Protein AF-A0A0M0JC65-F1 (afdb_monomer_lite)

Radius of gyration: 20.52 Å; chains: 1; bounding box: 53×54×52 Å

pLDDT: mean 72.48, std 16.37, range [31.55, 92.0]

Structure (mmCIF, N/CA/C/O backbone):
data_AF-A0A0M0JC65-F1
#
_entry.id   AF-A0A0M0JC65-F1
#
loop_
_atom_site.group_PDB
_atom_site.id
_atom_site.type_symbol
_atom_site.label_atom_id
_atom_site.label_alt_id
_atom_site.label_comp_id
_atom_site.label_asym_id
_at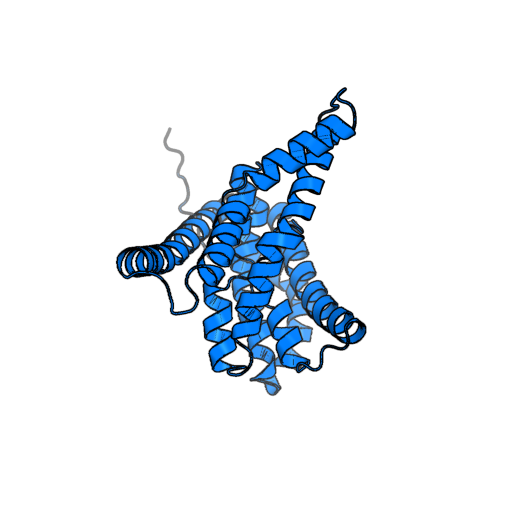om_site.label_entity_id
_atom_site.label_seq_id
_atom_site.pdbx_PDB_ins_code
_atom_site.Cartn_x
_atom_site.Cartn_y
_atom_site.Cartn_z
_atom_site.occupancy
_atom_site.B_iso_or_equiv
_atom_site.auth_seq_id
_atom_site.auth_comp_id
_atom_site.auth_asym_id
_atom_site.auth_atom_id
_atom_site.pdbx_PDB_model_num
ATOM 1 N N . MET A 1 1 ? -5.517 -3.998 10.377 1.00 33.56 1 MET A N 1
ATOM 2 C CA . MET A 1 1 ? -4.581 -3.037 9.742 1.00 33.56 1 MET A CA 1
ATOM 3 C C . MET A 1 1 ? -3.481 -3.680 8.894 1.00 33.56 1 MET A C 1
ATOM 5 O O . MET A 1 1 ? -2.853 -2.956 8.139 1.00 33.56 1 MET A O 1
ATOM 9 N N . ALA A 1 2 ? -3.286 -5.008 8.917 1.00 31.55 2 ALA A N 1
ATOM 10 C CA . ALA A 1 2 ? -2.300 -5.672 8.053 1.00 31.55 2 ALA A CA 1
ATOM 11 C C . ALA A 1 2 ? -2.637 -5.644 6.540 1.00 31.55 2 ALA A C 1
ATOM 13 O O . ALA A 1 2 ? -1.737 -5.793 5.725 1.00 31.55 2 ALA A O 1
ATOM 14 N N . ALA A 1 3 ? -3.899 -5.415 6.143 1.00 34.03 3 ALA A N 1
ATOM 15 C CA . ALA A 1 3 ? -4.332 -5.449 4.733 1.00 34.03 3 ALA A CA 1
ATOM 16 C C . ALA A 1 3 ? -4.085 -4.181 3.911 1.00 34.03 3 ALA A C 1
ATOM 18 O O . ALA A 1 3 ? -4.594 -4.052 2.801 1.00 34.03 3 ALA A O 1
ATOM 19 N N . SER A 1 4 ? -3.329 -3.226 4.437 1.00 43.88 4 SER A N 1
ATOM 20 C CA . SER A 1 4 ? -2.853 -2.104 3.634 1.00 43.88 4 SER A CA 1
ATOM 21 C C . SER A 1 4 ? -1.358 -1.968 3.817 1.00 43.88 4 SER A C 1
ATOM 23 O O . SER A 1 4 ? -0.829 -0.944 4.229 1.00 43.88 4 SER A O 1
ATOM 25 N N . HIS A 1 5 ? -0.696 -3.065 3.470 1.00 50.94 5 HIS A N 1
ATOM 26 C CA . HIS A 1 5 ? 0.728 -3.106 3.203 1.00 50.94 5 HIS A CA 1
ATOM 27 C C . HIS A 1 5 ? 1.137 -2.300 1.967 1.00 50.94 5 HIS A C 1
ATOM 29 O O . HIS A 1 5 ? 2.327 -2.199 1.695 1.00 50.94 5 HIS A O 1
ATOM 35 N N . SER A 1 6 ? 0.159 -1.746 1.243 1.00 59.31 6 SER A N 1
ATOM 36 C CA . SER A 1 6 ? 0.358 -0.876 0.097 1.00 59.31 6 SER A CA 1
ATOM 37 C C . SER A 1 6 ? 1.209 0.319 0.490 1.00 59.31 6 SER A C 1
ATOM 39 O O . SER A 1 6 ? 0.771 1.212 1.222 1.00 59.31 6 SER A O 1
ATOM 41 N N . PHE A 1 7 ? 2.432 0.316 -0.015 1.00 72.94 7 PHE A N 1
ATOM 42 C CA . PHE A 1 7 ? 3.303 1.468 0.044 1.00 72.94 7 PHE A CA 1
ATOM 43 C C . PHE A 1 7 ? 2.718 2.578 -0.822 1.00 72.94 7 PHE A C 1
ATOM 45 O O . PHE A 1 7 ? 2.054 2.320 -1.832 1.00 72.94 7 PHE A O 1
ATOM 52 N N . ASP A 1 8 ? 2.934 3.828 -0.429 1.00 75.88 8 ASP A N 1
ATOM 53 C CA . ASP A 1 8 ? 2.591 4.937 -1.307 1.00 75.88 8 ASP A CA 1
ATOM 54 C C . ASP A 1 8 ? 3.571 4.989 -2.484 1.00 75.88 8 ASP A C 1
ATOM 56 O O . ASP A 1 8 ? 4.669 5.531 -2.379 1.00 75.88 8 ASP A O 1
ATOM 60 N N . VAL A 1 9 ? 3.170 4.409 -3.615 1.00 76.25 9 VAL A N 1
ATOM 61 C CA . VAL A 1 9 ? 3.946 4.397 -4.865 1.00 76.25 9 VAL A CA 1
ATOM 62 C C . VAL A 1 9 ? 4.153 5.812 -5.409 1.00 76.25 9 VAL A C 1
ATOM 64 O O . VAL A 1 9 ? 5.171 6.071 -6.048 1.00 76.25 9 VAL A O 1
ATOM 67 N N . THR A 1 10 ? 3.239 6.739 -5.103 1.00 76.44 10 THR A N 1
ATOM 68 C CA . THR A 1 10 ? 3.310 8.145 -5.524 1.00 76.44 10 THR A CA 1
ATOM 69 C C . THR A 1 10 ? 4.564 8.823 -4.986 1.00 76.44 10 THR A C 1
ATOM 71 O O . THR A 1 10 ? 5.215 9.570 -5.707 1.00 76.44 10 THR A O 1
ATOM 74 N N . LEU A 1 11 ? 4.921 8.540 -3.730 1.00 76.19 11 LEU A N 1
ATOM 75 C CA . LEU A 1 11 ? 6.171 9.006 -3.130 1.00 76.19 11 LEU A CA 1
ATOM 76 C C . LEU A 1 11 ? 7.321 8.018 -3.318 1.00 76.19 11 LEU A C 1
ATOM 78 O O . LEU A 1 11 ? 8.465 8.420 -3.518 1.00 76.19 11 LEU A O 1
ATOM 82 N N . GLY A 1 12 ? 7.028 6.723 -3.232 1.00 80.44 12 GLY A N 1
ATOM 83 C CA . GLY A 1 12 ? 8.034 5.673 -3.221 1.00 80.44 12 GLY A CA 1
ATOM 84 C C . GLY A 1 12 ? 8.790 5.548 -4.535 1.00 80.44 12 GLY A C 1
ATOM 85 O O . GLY A 1 12 ? 9.993 5.318 -4.499 1.00 80.44 12 GLY A O 1
ATOM 86 N N . VAL A 1 13 ? 8.133 5.732 -5.685 1.00 84.50 13 VAL A N 1
ATOM 87 C CA . VAL A 1 13 ? 8.805 5.610 -6.989 1.00 84.50 13 VAL A CA 1
ATOM 88 C C . VAL A 1 13 ? 9.752 6.772 -7.272 1.00 84.50 13 VAL A C 1
ATOM 90 O O . VAL A 1 13 ? 10.903 6.482 -7.587 1.00 84.50 13 VAL A O 1
ATOM 93 N N . PRO A 1 14 ? 9.358 8.055 -7.129 1.00 83.44 14 PRO A N 1
ATOM 94 C CA . PRO A 1 14 ? 10.307 9.156 -7.283 1.00 83.44 14 PRO A CA 1
ATOM 95 C C . PRO A 1 14 ? 11.531 9.004 -6.373 1.00 83.44 14 PRO A C 1
ATOM 97 O O . PRO A 1 14 ? 12.656 9.156 -6.832 1.00 83.44 14 PRO A O 1
ATOM 100 N N . LEU A 1 15 ? 11.332 8.607 -5.110 1.00 82.12 15 LEU A N 1
ATOM 101 C CA . LEU A 1 15 ? 12.439 8.350 -4.184 1.00 82.12 15 LEU A CA 1
ATOM 102 C C . LEU A 1 15 ? 13.300 7.156 -4.615 1.00 82.12 15 LEU A C 1
ATOM 104 O O . LEU A 1 15 ? 14.523 7.230 -4.557 1.00 82.12 15 LEU A O 1
ATOM 108 N N . ALA A 1 16 ? 12.690 6.061 -5.069 1.00 85.31 16 ALA A N 1
ATOM 109 C CA . ALA A 1 16 ? 13.428 4.899 -5.555 1.00 85.31 16 ALA A CA 1
ATOM 110 C C . ALA A 1 16 ? 14.235 5.221 -6.813 1.00 85.31 16 ALA A C 1
ATOM 112 O O . ALA A 1 16 ? 15.337 4.710 -6.962 1.00 85.31 16 ALA A O 1
ATOM 113 N N . LYS A 1 17 ? 13.717 6.075 -7.697 1.00 86.44 17 LYS A N 1
ATOM 114 C CA . LYS A 1 17 ? 14.409 6.494 -8.914 1.00 86.44 17 LYS A CA 1
ATOM 115 C C . LYS A 1 17 ? 15.682 7.280 -8.606 1.00 86.44 17 LYS A C 1
ATOM 117 O O . LYS A 1 17 ? 16.700 7.046 -9.246 1.00 86.44 17 LYS A O 1
ATOM 122 N N . GLU A 1 18 ? 15.639 8.150 -7.600 1.00 85.75 18 GLU A N 1
ATOM 123 C CA . GLU A 1 18 ? 16.804 8.937 -7.180 1.00 85.75 18 GLU A CA 1
ATOM 124 C C . GLU A 1 18 ? 17.805 8.116 -6.348 1.00 85.75 18 GLU A C 1
ATOM 126 O O . GLU A 1 18 ? 19.013 8.213 -6.547 1.00 85.75 18 GLU A O 1
ATOM 131 N N . LEU A 1 19 ? 17.324 7.279 -5.423 1.00 83.31 19 LEU A N 1
ATOM 132 C CA . LEU A 1 19 ? 18.182 6.555 -4.472 1.00 83.31 19 LEU A CA 1
ATOM 133 C C . LEU A 1 19 ? 18.663 5.192 -4.990 1.00 83.31 19 LEU A C 1
ATOM 135 O O . LEU A 1 19 ? 19.736 4.721 -4.613 1.00 83.31 19 LEU A O 1
ATOM 139 N N . TYR A 1 20 ? 17.861 4.540 -5.832 1.00 85.62 20 TYR A N 1
ATOM 140 C CA . TYR A 1 20 ? 18.057 3.173 -6.323 1.00 85.62 20 TYR A CA 1
ATOM 141 C C . TYR A 1 20 ? 17.590 3.026 -7.790 1.00 85.62 20 TYR A C 1
ATOM 143 O O . TYR A 1 20 ? 16.722 2.191 -8.080 1.00 85.62 20 TYR A O 1
ATOM 151 N N . PRO A 1 21 ? 18.171 3.782 -8.743 1.00 81.25 21 PRO A N 1
ATOM 152 C CA . PRO A 1 21 ? 17.659 3.930 -10.114 1.00 81.25 21 PRO A CA 1
ATOM 153 C C . PRO A 1 21 ? 17.463 2.608 -10.870 1.00 81.25 21 PRO A C 1
ATOM 155 O O . PRO A 1 21 ? 16.547 2.469 -11.672 1.00 81.25 21 PRO A O 1
ATOM 158 N N . SER A 1 22 ? 18.281 1.591 -10.592 1.00 83.56 22 SER A N 1
ATOM 159 C CA . SER A 1 22 ? 18.191 0.270 -11.233 1.00 83.56 22 SER A CA 1
ATOM 160 C C . SER A 1 22 ? 17.084 -0.635 -10.675 1.00 83.56 22 SER A C 1
ATOM 162 O O . SER A 1 22 ? 16.916 -1.765 -11.139 1.00 83.56 22 SER A O 1
ATOM 164 N N . THR A 1 23 ? 16.356 -0.182 -9.650 1.00 85.19 23 THR A N 1
ATOM 165 C CA . THR A 1 23 ? 15.447 -1.027 -8.862 1.00 85.19 23 THR A CA 1
ATOM 166 C C . THR A 1 23 ? 14.034 -0.437 -8.734 1.00 85.19 23 THR A C 1
ATOM 168 O O . THR A 1 23 ? 13.192 -1.014 -8.050 1.00 85.19 23 THR A O 1
ATOM 171 N N . GLU A 1 24 ? 13.713 0.649 -9.449 1.00 83.12 24 GLU A N 1
ATOM 172 C CA . GLU A 1 24 ? 12.374 1.269 -9.436 1.00 83.12 24 GLU A CA 1
ATOM 173 C C . GLU A 1 24 ? 11.257 0.300 -9.867 1.00 83.12 24 GLU A C 1
ATOM 175 O O . GLU A 1 24 ? 10.184 0.261 -9.262 1.00 83.12 24 GLU A O 1
ATOM 180 N N . ALA A 1 25 ? 11.536 -0.572 -10.843 1.00 84.75 25 ALA A N 1
ATOM 181 C CA . ALA A 1 25 ? 10.588 -1.572 -11.331 1.00 84.75 25 ALA A CA 1
ATOM 182 C C . ALA A 1 25 ? 10.141 -2.549 -10.228 1.00 84.75 25 ALA A C 1
ATOM 184 O O . ALA A 1 25 ? 9.005 -3.027 -10.235 1.00 84.75 25 ALA A O 1
ATOM 185 N N . TYR A 1 26 ? 11.000 -2.811 -9.236 1.00 84.56 26 TYR A N 1
ATOM 186 C CA . TYR A 1 26 ? 10.649 -3.666 -8.103 1.00 84.56 26 TYR A CA 1
ATOM 187 C C . TYR A 1 26 ? 9.623 -3.017 -7.178 1.00 84.56 26 TYR A C 1
ATOM 189 O O . TYR A 1 26 ? 8.828 -3.736 -6.579 1.00 84.56 26 TYR A O 1
ATOM 197 N N . VAL A 1 27 ? 9.594 -1.685 -7.080 1.00 84.94 27 VAL A N 1
ATOM 198 C CA . VAL A 1 27 ? 8.577 -0.973 -6.292 1.00 84.94 27 VAL A CA 1
ATOM 199 C C . VAL A 1 27 ? 7.193 -1.213 -6.900 1.00 84.94 27 VAL A C 1
ATOM 201 O O . VAL A 1 27 ? 6.259 -1.588 -6.190 1.00 84.94 27 VAL A O 1
ATOM 204 N N . TYR A 1 28 ? 7.079 -1.093 -8.227 1.00 83.62 28 TYR A N 1
ATOM 205 C CA . TYR A 1 28 ? 5.842 -1.376 -8.960 1.00 83.62 28 TYR A CA 1
ATOM 206 C C . TYR A 1 28 ? 5.423 -2.845 -8.873 1.00 83.62 28 TYR A C 1
ATOM 208 O O . TYR A 1 28 ? 4.247 -3.146 -8.641 1.00 83.62 28 TYR A O 1
ATOM 216 N N . LEU A 1 29 ? 6.377 -3.766 -9.028 1.00 83.94 29 LEU A N 1
ATOM 217 C CA . LEU A 1 29 ? 6.109 -5.199 -8.939 1.00 83.94 29 LEU A CA 1
ATOM 218 C C . LEU A 1 29 ? 5.609 -5.581 -7.544 1.00 83.94 29 LEU A C 1
ATOM 220 O O . LEU A 1 29 ? 4.598 -6.269 -7.410 1.00 83.94 29 LEU A O 1
ATOM 224 N N . ASN A 1 30 ? 6.283 -5.090 -6.505 1.00 83.06 30 ASN A N 1
ATOM 225 C CA . ASN A 1 30 ? 5.916 -5.352 -5.123 1.00 83.06 30 ASN A CA 1
ATOM 226 C C . ASN A 1 30 ? 4.514 -4.815 -4.798 1.00 83.06 30 ASN A C 1
ATOM 228 O O . ASN A 1 30 ? 3.706 -5.535 -4.215 1.00 83.06 30 ASN A O 1
ATOM 232 N N . GLN A 1 31 ? 4.182 -3.600 -5.248 1.00 81.6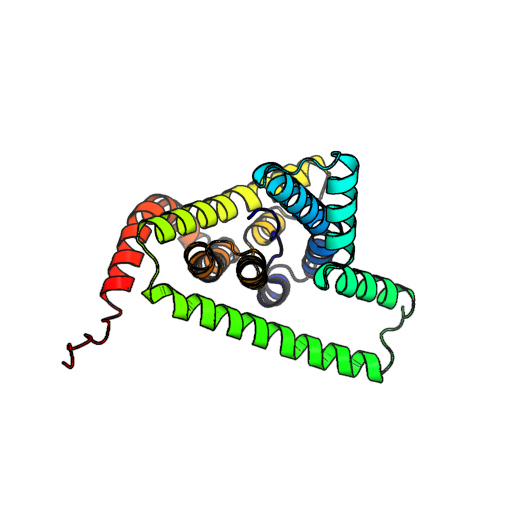9 31 GLN A N 1
ATOM 233 C CA . GLN A 1 31 ? 2.830 -3.059 -5.096 1.00 81.69 31 GLN A CA 1
ATOM 234 C C . GLN A 1 31 ? 1.781 -3.931 -5.799 1.00 81.69 31 GLN A C 1
ATOM 236 O O . GLN A 1 31 ? 0.714 -4.195 -5.244 1.00 81.69 31 GLN A O 1
ATOM 241 N N . SER A 1 32 ? 2.071 -4.380 -7.020 1.00 81.50 32 SER A N 1
ATOM 242 C CA . SER A 1 32 ? 1.138 -5.184 -7.815 1.00 81.50 32 SER A CA 1
ATOM 243 C C . SER A 1 32 ? 0.861 -6.535 -7.148 1.00 81.50 32 SER A C 1
ATOM 245 O O . SER A 1 32 ? -0.295 -6.933 -7.007 1.00 81.50 32 SER A O 1
ATOM 247 N N . ILE A 1 33 ? 1.909 -7.202 -6.652 1.00 82.38 33 ILE A N 1
ATOM 248 C CA . ILE A 1 33 ? 1.800 -8.450 -5.882 1.00 82.38 33 ILE A CA 1
ATOM 249 C C . ILE A 1 33 ? 0.986 -8.223 -4.605 1.00 82.38 33 ILE A C 1
ATOM 251 O O . ILE A 1 33 ? 0.091 -9.008 -4.290 1.00 82.38 33 ILE A O 1
ATOM 255 N N . GLN A 1 34 ? 1.242 -7.132 -3.881 1.00 80.50 34 GLN A N 1
ATOM 256 C CA . GLN A 1 34 ? 0.480 -6.813 -2.678 1.00 80.50 34 GLN A CA 1
ATOM 257 C C . GLN A 1 34 ? -1.006 -6.605 -2.975 1.00 80.50 34 GLN A C 1
ATOM 259 O O . GLN A 1 34 ? -1.844 -7.160 -2.272 1.00 80.50 34 GLN A O 1
ATOM 264 N N . LEU A 1 35 ? -1.351 -5.855 -4.023 1.00 77.06 35 LEU A N 1
ATOM 265 C CA . LEU A 1 35 ? -2.744 -5.552 -4.361 1.00 77.06 35 LEU A CA 1
ATOM 266 C C . LEU A 1 35 ? -3.524 -6.759 -4.892 1.00 77.06 35 LEU A C 1
ATOM 268 O O . LEU A 1 35 ? -4.711 -6.877 -4.598 1.00 77.06 35 LEU A O 1
ATOM 272 N N . VAL A 1 36 ? -2.885 -7.636 -5.669 1.00 80.88 36 VAL A N 1
ATOM 273 C CA . VAL A 1 36 ? -3.569 -8.738 -6.372 1.00 80.88 36 VAL A CA 1
ATOM 274 C C . VAL A 1 36 ? -3.501 -10.059 -5.613 1.00 80.88 36 VAL A C 1
ATOM 276 O O . VAL A 1 36 ? -4.396 -10.884 -5.763 1.00 80.88 36 VAL A O 1
ATOM 279 N N . ILE A 1 37 ? -2.470 -10.277 -4.795 1.00 81.38 37 ILE A N 1
ATOM 280 C CA . ILE A 1 37 ? -2.262 -11.558 -4.106 1.00 81.38 37 ILE A CA 1
ATOM 281 C C . ILE A 1 37 ? -2.488 -11.398 -2.605 1.00 81.38 37 ILE A C 1
ATOM 283 O O . ILE A 1 37 ? -3.342 -12.069 -2.030 1.00 81.38 37 ILE A O 1
ATOM 287 N N . ILE A 1 38 ? -1.756 -10.488 -1.961 1.00 82.06 38 ILE A N 1
ATOM 288 C CA . ILE A 1 38 ? -1.725 -10.415 -0.492 1.00 82.06 38 ILE A CA 1
ATOM 289 C C . ILE A 1 38 ? -2.998 -9.760 0.064 1.00 82.06 38 ILE A C 1
ATOM 291 O O . ILE A 1 38 ? -3.655 -10.318 0.944 1.00 82.06 38 ILE A O 1
ATOM 295 N N . ASN A 1 39 ? -3.380 -8.592 -0.453 1.00 80.19 39 ASN A N 1
ATOM 296 C CA . ASN A 1 39 ? -4.526 -7.829 0.035 1.00 80.19 39 ASN A CA 1
ATOM 297 C C . ASN A 1 39 ? -5.843 -8.612 -0.074 1.00 80.19 39 ASN A C 1
ATOM 299 O O . ASN A 1 39 ? -6.594 -8.584 0.898 1.00 80.19 39 ASN A O 1
ATOM 303 N N . PRO A 1 40 ? -6.134 -9.357 -1.160 1.00 81.44 40 PRO A N 1
ATOM 304 C CA . PRO A 1 40 ? -7.317 -10.206 -1.228 1.00 81.44 40 PRO A CA 1
ATOM 305 C C . PRO A 1 40 ? -7.405 -11.218 -0.091 1.00 81.44 40 PRO A C 1
ATOM 307 O O . PRO A 1 40 ? -8.438 -11.308 0.565 1.00 81.44 40 PRO A O 1
ATOM 310 N N . VAL A 1 41 ? -6.311 -11.923 0.205 1.00 83.31 41 VAL A N 1
ATOM 311 C CA . VAL A 1 41 ? -6.272 -12.895 1.307 1.00 83.31 41 VAL A CA 1
ATOM 312 C C . VAL A 1 41 ? -6.570 -12.206 2.638 1.00 83.31 41 VAL A C 1
ATOM 314 O O . VAL A 1 41 ? -7.380 -12.689 3.427 1.00 83.31 41 VAL A O 1
ATOM 317 N N . LEU A 1 42 ? -5.970 -11.040 2.879 1.00 80.56 42 LEU A N 1
ATOM 318 C CA . LEU A 1 42 ? -6.172 -10.298 4.121 1.00 80.56 42 LEU A CA 1
ATOM 319 C C . LEU A 1 42 ? -7.581 -9.691 4.235 1.00 80.56 42 LEU A C 1
ATOM 321 O O . LEU A 1 42 ? -8.136 -9.644 5.334 1.00 80.56 42 LEU A O 1
ATOM 325 N N . LEU A 1 43 ? -8.176 -9.256 3.122 1.00 79.44 43 LEU A N 1
ATOM 326 C CA . LEU A 1 43 ? -9.569 -8.806 3.061 1.00 79.44 43 LEU A CA 1
ATOM 327 C C . LEU A 1 43 ? -10.531 -9.963 3.341 1.00 79.44 43 LEU A C 1
ATOM 329 O O . LEU A 1 43 ? -11.440 -9.799 4.150 1.00 79.44 43 LEU A O 1
ATOM 333 N N . MET A 1 44 ? -10.281 -11.146 2.772 1.00 82.44 44 MET A N 1
ATOM 334 C CA . MET A 1 44 ? -11.065 -12.347 3.062 1.00 82.44 44 MET A CA 1
ATOM 335 C C . MET A 1 44 ? -10.987 -12.732 4.540 1.00 82.44 44 MET A C 1
ATOM 337 O O . MET A 1 44 ? -12.014 -13.027 5.146 1.00 82.44 44 MET A O 1
ATOM 341 N N . LEU A 1 45 ? -9.794 -12.702 5.143 1.00 83.75 45 LEU A N 1
ATOM 342 C CA . LEU A 1 45 ? -9.624 -12.985 6.572 1.00 83.75 45 LEU A CA 1
ATOM 343 C C . LEU A 1 45 ? -10.371 -11.974 7.451 1.00 83.75 45 LEU A C 1
ATOM 345 O O . LEU A 1 45 ? -10.969 -12.366 8.452 1.00 83.75 45 LEU A O 1
ATOM 349 N N . MET A 1 46 ? -10.381 -10.693 7.072 1.00 78.88 46 MET A N 1
ATOM 350 C CA . MET A 1 46 ? -11.181 -9.684 7.772 1.00 78.88 46 MET A CA 1
ATOM 351 C C . MET A 1 46 ? -12.681 -9.933 7.634 1.00 78.88 46 MET A C 1
ATOM 353 O O . MET A 1 46 ? -13.382 -9.872 8.639 1.00 78.88 46 MET A O 1
ATOM 357 N N . ASP A 1 47 ? -13.167 -10.267 6.438 1.00 80.12 47 ASP A N 1
ATOM 358 C CA . ASP A 1 47 ? -14.582 -10.581 6.208 1.00 80.12 47 ASP A CA 1
ATOM 359 C C . ASP A 1 47 ? -15.028 -11.809 7.021 1.00 80.12 47 ASP A C 1
ATOM 361 O O . ASP A 1 47 ? -16.116 -11.823 7.599 1.00 80.12 47 ASP A O 1
ATOM 365 N N . VAL A 1 48 ? -14.171 -12.834 7.110 1.00 82.62 48 VAL A N 1
ATOM 366 C CA . VAL A 1 48 ? -14.410 -14.026 7.939 1.00 82.62 48 VAL A CA 1
ATOM 367 C C . VAL A 1 48 ? -14.431 -13.662 9.426 1.00 82.62 48 VAL A C 1
ATOM 369 O O . VAL A 1 48 ? -15.339 -14.084 10.144 1.00 82.62 48 VAL A O 1
ATOM 372 N N . GLY A 1 49 ? -13.474 -12.854 9.892 1.00 81.75 49 GLY A N 1
ATOM 373 C CA . GLY A 1 49 ? -13.425 -12.387 11.280 1.00 81.75 49 GLY A CA 1
ATOM 374 C C . GLY A 1 49 ? -14.654 -11.561 11.670 1.00 81.75 49 GLY A C 1
ATOM 375 O O . GLY A 1 49 ? -15.224 -11.758 12.743 1.00 81.75 49 GLY A O 1
ATOM 376 N N . GLU A 1 50 ? -15.120 -10.689 10.776 1.00 78.75 50 GLU A N 1
ATOM 377 C CA . GLU A 1 50 ? -16.314 -9.869 10.985 1.00 78.75 50 GLU A CA 1
ATOM 378 C C . GLU A 1 50 ? -17.592 -10.722 11.043 1.00 78.75 50 GLU A C 1
ATOM 380 O O . GLU A 1 50 ? -18.439 -10.524 11.917 1.00 78.75 50 GLU A O 1
ATOM 385 N N . ALA A 1 51 ? -17.717 -11.718 10.162 1.00 77.69 51 ALA A N 1
ATOM 386 C CA . ALA A 1 51 ? -18.840 -12.653 10.175 1.00 77.69 51 ALA A CA 1
ATOM 387 C C . ALA A 1 51 ? -18.871 -13.512 11.451 1.00 77.69 51 ALA A C 1
ATOM 389 O O . ALA A 1 51 ? -19.946 -13.751 12.005 1.00 77.69 51 ALA A O 1
ATOM 390 N N . SER A 1 52 ? -17.703 -13.930 11.947 1.00 75.44 52 SER A N 1
ATOM 391 C CA . SER A 1 52 ? -17.590 -14.666 13.209 1.00 75.44 52 SER A CA 1
ATOM 392 C C . SER A 1 52 ? -17.949 -13.793 14.417 1.00 75.44 52 SER A C 1
ATOM 394 O O . SER A 1 52 ? -18.637 -14.255 15.323 1.00 75.44 52 SER A O 1
ATOM 396 N N . SER A 1 53 ? -17.532 -12.522 14.426 1.00 76.25 53 SER A N 1
ATOM 397 C CA . SER A 1 53 ? -17.852 -11.557 15.490 1.00 76.25 53 SER A CA 1
ATOM 398 C C . SER A 1 53 ? -19.347 -11.237 15.573 1.00 76.25 53 SER A C 1
ATOM 400 O O . SER A 1 53 ? -19.864 -11.022 16.667 1.00 76.25 53 SER A O 1
ATOM 402 N N . LYS A 1 54 ? -20.052 -11.226 14.437 1.00 77.62 54 LYS A N 1
ATOM 403 C CA . LYS A 1 54 ? -21.491 -10.932 14.355 1.00 77.62 54 LYS A CA 1
ATOM 404 C C . LYS A 1 54 ? -22.390 -12.143 14.649 1.00 77.62 54 LYS A C 1
ATOM 406 O O . LYS A 1 54 ? -23.592 -12.069 14.410 1.00 77.62 54 LYS A O 1
ATOM 411 N N . GLY A 1 55 ? -21.832 -13.250 15.152 1.00 63.75 55 GLY A N 1
ATOM 412 C CA . GLY A 1 55 ? -22.598 -14.429 15.573 1.00 63.75 55 GLY A CA 1
ATOM 413 C C . GLY A 1 55 ? -23.329 -15.135 14.428 1.00 63.75 55 GLY A C 1
ATOM 414 O O . GLY A 1 55 ? -24.426 -15.654 14.622 1.00 63.75 55 GLY A O 1
ATOM 415 N N . SER A 1 56 ? -22.768 -15.115 13.214 1.00 61.38 56 SER A N 1
ATOM 416 C CA . SER A 1 56 ? -23.438 -15.682 12.042 1.00 61.38 56 SER A CA 1
ATOM 417 C C . SER A 1 56 ? -23.654 -17.196 12.189 1.00 61.38 56 SER A C 1
ATOM 419 O O . SER A 1 56 ? -22.704 -17.945 12.384 1.00 61.38 56 SER A O 1
ATOM 421 N N . THR A 1 57 ? -24.900 -17.654 12.033 1.00 60.38 57 THR A N 1
ATOM 422 C CA . THR A 1 57 ? -25.304 -19.077 12.019 1.00 60.38 57 THR A CA 1
ATOM 423 C C . THR A 1 57 ? -25.031 -19.780 10.683 1.00 60.38 57 THR A C 1
ATOM 425 O O . THR A 1 57 ? -25.360 -20.952 10.508 1.00 60.38 57 THR A O 1
ATOM 428 N N . ALA A 1 58 ? -24.450 -19.067 9.714 1.00 67.38 58 ALA A N 1
ATOM 429 C CA . ALA A 1 58 ? -24.112 -19.604 8.403 1.00 67.38 58 ALA A CA 1
ATOM 430 C C . ALA A 1 58 ? -22.952 -20.607 8.491 1.00 67.38 58 ALA A C 1
ATOM 432 O O . ALA A 1 58 ? -22.024 -20.434 9.282 1.00 67.38 58 ALA A O 1
ATOM 433 N N . SER A 1 59 ? -22.962 -21.633 7.635 1.00 75.81 59 SER A N 1
ATOM 434 C CA . SER A 1 59 ? -21.856 -22.592 7.586 1.00 75.81 59 SER A CA 1
ATOM 435 C C . SER A 1 59 ? -20.552 -21.890 7.181 1.00 75.81 59 SER A C 1
ATOM 437 O O . SER A 1 59 ? -20.561 -20.965 6.363 1.00 75.81 59 SER A O 1
ATOM 439 N N . GLY A 1 60 ? -19.409 -22.331 7.723 1.00 75.69 60 GLY A N 1
ATOM 440 C CA . GLY A 1 60 ? -18.104 -21.704 7.454 1.00 75.69 60 GLY A CA 1
ATOM 441 C C . GLY A 1 60 ? -17.791 -21.568 5.957 1.00 75.69 60 GLY A C 1
ATOM 442 O O . GLY A 1 60 ? -17.227 -20.569 5.516 1.00 75.69 60 GLY A O 1
ATOM 443 N N . THR A 1 61 ? -18.267 -22.512 5.143 1.00 79.62 61 THR A N 1
ATOM 444 C CA . THR A 1 61 ? -18.151 -22.481 3.679 1.00 79.62 61 THR A CA 1
ATOM 445 C C . THR A 1 61 ? -18.954 -21.342 3.038 1.00 79.62 61 THR A C 1
ATOM 447 O O . THR A 1 61 ? -18.4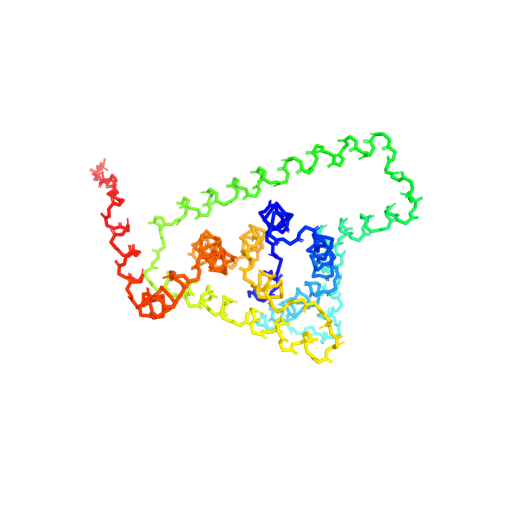96 -20.733 2.072 1.00 79.62 61 THR A O 1
ATOM 450 N N . GLN A 1 62 ? -20.140 -21.012 3.560 1.00 80.31 62 GLN A N 1
ATOM 451 C CA . GLN A 1 62 ? -20.945 -19.890 3.065 1.00 80.31 62 GLN A CA 1
ATOM 452 C C . GLN A 1 62 ? -20.314 -18.541 3.415 1.00 80.31 62 GLN A C 1
ATOM 454 O O . GLN A 1 62 ? -20.335 -17.630 2.585 1.00 80.31 62 GLN A O 1
ATOM 459 N N . VAL A 1 63 ? -19.729 -18.423 4.611 1.00 81.88 63 VAL A N 1
ATOM 460 C CA . VAL A 1 63 ? -18.973 -17.232 5.028 1.00 81.88 63 VAL A CA 1
ATOM 461 C C . VAL A 1 63 ? -17.757 -17.043 4.125 1.00 81.88 63 VAL A C 1
ATOM 463 O O . VAL A 1 63 ? -17.584 -15.968 3.551 1.00 81.88 63 VAL A O 1
ATOM 466 N N . LEU A 1 64 ? -16.981 -18.107 3.900 1.00 83.25 64 LEU A N 1
ATOM 467 C CA . LEU A 1 64 ? -15.806 -18.063 3.033 1.00 83.25 64 LEU A CA 1
ATOM 468 C C . LEU A 1 64 ? -16.169 -17.706 1.585 1.00 83.25 64 LEU A C 1
ATOM 470 O O . LEU A 1 64 ? -15.512 -16.865 0.975 1.00 83.25 64 LEU A O 1
ATOM 474 N N . ARG A 1 65 ? -17.248 -18.281 1.038 1.00 85.44 65 ARG A N 1
ATOM 475 C CA . ARG A 1 65 ? -17.711 -17.962 -0.322 1.00 85.44 6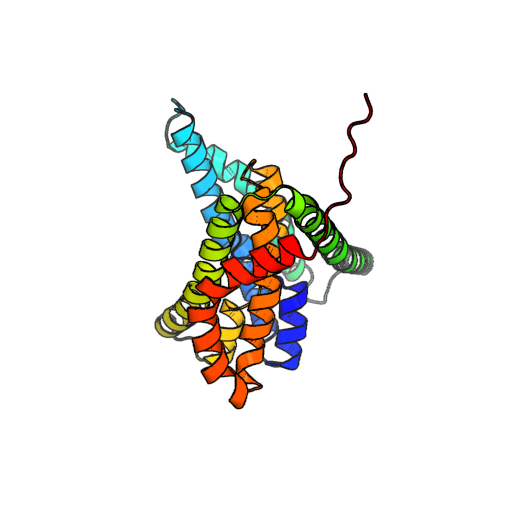5 ARG A CA 1
ATOM 476 C C . ARG A 1 65 ? -18.142 -16.501 -0.450 1.00 85.44 65 ARG A C 1
ATOM 478 O O . ARG A 1 65 ? -17.839 -15.865 -1.458 1.00 85.44 65 ARG A O 1
ATOM 485 N N . LYS A 1 66 ? -18.853 -15.961 0.545 1.00 84.56 66 LYS A N 1
ATOM 486 C CA . LYS A 1 66 ? -19.255 -14.545 0.557 1.00 84.56 66 LYS A CA 1
ATOM 487 C C . LYS A 1 66 ? -18.039 -13.623 0.642 1.00 84.56 66 LYS A C 1
ATOM 489 O O . LYS A 1 66 ? -17.964 -12.689 -0.150 1.00 84.56 66 LYS A O 1
ATOM 494 N N . ALA A 1 67 ? -17.084 -13.927 1.521 1.00 83.06 67 ALA A N 1
ATOM 495 C CA . ALA A 1 67 ? -15.825 -13.192 1.653 1.00 83.06 67 ALA A CA 1
ATOM 496 C C . ALA A 1 67 ? -15.015 -13.202 0.345 1.00 83.06 67 ALA A C 1
ATOM 498 O O . ALA A 1 67 ? -14.561 -12.160 -0.128 1.00 83.06 67 ALA A O 1
ATOM 499 N N . MET A 1 68 ? -14.904 -14.367 -0.301 1.00 84.31 68 MET A N 1
ATOM 500 C CA . MET A 1 68 ? -14.229 -14.504 -1.592 1.00 84.31 68 MET A CA 1
ATOM 501 C C . MET A 1 68 ? -14.911 -13.659 -2.673 1.00 84.31 68 MET A C 1
ATOM 503 O O . MET A 1 68 ? -14.245 -12.922 -3.394 1.00 84.31 68 MET A O 1
ATOM 507 N N . LEU A 1 69 ? -16.244 -13.708 -2.766 1.00 84.81 69 LEU A N 1
ATOM 508 C CA . LEU A 1 69 ? -16.989 -12.934 -3.760 1.00 84.81 69 LEU A CA 1
ATOM 509 C C . LEU A 1 69 ? -16.890 -11.421 -3.511 1.00 84.81 69 LEU A C 1
ATOM 511 O O . LEU A 1 69 ? -16.755 -10.658 -4.465 1.00 84.81 69 LEU A O 1
ATOM 515 N N . ALA A 1 70 ? -16.947 -10.983 -2.251 1.00 81.88 70 ALA A N 1
ATOM 516 C CA . ALA A 1 70 ? -16.787 -9.578 -1.876 1.00 81.88 70 ALA A CA 1
ATOM 517 C C . ALA A 1 70 ? -15.384 -9.064 -2.226 1.00 81.88 70 ALA A C 1
ATOM 519 O O . ALA A 1 70 ? -15.236 -7.985 -2.797 1.00 81.88 70 ALA A O 1
ATOM 520 N N . THR A 1 71 ? -14.368 -9.885 -1.970 1.00 81.44 71 THR A N 1
ATOM 521 C CA . THR A 1 71 ? -12.974 -9.583 -2.293 1.00 81.44 71 THR A CA 1
ATOM 522 C C . THR A 1 71 ? -12.740 -9.510 -3.802 1.00 81.44 71 THR A C 1
ATOM 524 O O . THR A 1 71 ? -12.145 -8.548 -4.280 1.00 81.44 71 THR A O 1
ATOM 527 N N . MET A 1 72 ? -13.268 -10.465 -4.574 1.00 82.31 72 MET A N 1
ATOM 528 C CA . MET A 1 72 ? -13.152 -10.470 -6.040 1.00 82.31 72 MET A CA 1
ATOM 529 C C . MET A 1 72 ? -13.918 -9.328 -6.714 1.00 82.31 72 MET A C 1
ATOM 531 O O . MET A 1 72 ? -13.617 -8.977 -7.848 1.00 82.31 72 MET A O 1
ATOM 535 N N . ARG A 1 73 ? -14.907 -8.740 -6.033 1.00 84.12 73 ARG A N 1
ATOM 536 C CA . ARG A 1 73 ? -15.634 -7.548 -6.492 1.00 84.12 73 ARG A CA 1
ATOM 537 C C . ARG A 1 73 ? -15.008 -6.241 -6.014 1.00 84.12 73 ARG A C 1
ATOM 539 O O . ARG A 1 73 ? -15.535 -5.176 -6.328 1.00 84.12 73 ARG A O 1
ATOM 546 N N . ASN A 1 74 ? -13.913 -6.294 -5.257 1.00 80.38 74 ASN A N 1
ATOM 547 C CA . ASN A 1 74 ? -13.242 -5.094 -4.789 1.00 80.38 74 ASN A CA 1
ATOM 548 C C . ASN A 1 74 ? -12.630 -4.344 -5.990 1.00 80.38 74 ASN A C 1
ATOM 550 O O . ASN A 1 74 ? -11.798 -4.927 -6.694 1.00 80.38 74 ASN A O 1
ATOM 554 N N . PRO A 1 75 ? -12.982 -3.062 -6.215 1.00 80.25 75 PRO A N 1
ATOM 555 C CA . PRO A 1 75 ? -12.462 -2.285 -7.337 1.00 80.25 75 PRO A CA 1
ATOM 556 C C . PRO A 1 75 ? -10.934 -2.261 -7.406 1.00 80.25 75 PRO A C 1
ATOM 558 O O . PRO A 1 75 ? -10.382 -2.320 -8.498 1.00 80.25 75 PRO A O 1
ATOM 561 N N . LEU A 1 76 ? -10.239 -2.243 -6.262 1.00 75.81 76 LEU A N 1
ATOM 562 C CA . LEU A 1 76 ? -8.773 -2.257 -6.228 1.00 75.81 76 LEU A CA 1
ATOM 563 C C . LEU A 1 76 ? -8.206 -3.537 -6.848 1.00 75.81 76 LEU A C 1
ATOM 565 O O . LEU A 1 76 ? -7.253 -3.477 -7.622 1.00 75.81 76 LEU A O 1
ATOM 569 N N . VAL A 1 77 ? -8.806 -4.687 -6.544 1.00 79.88 77 VAL A N 1
ATOM 570 C CA . VAL A 1 77 ? -8.361 -5.992 -7.051 1.00 79.88 77 VAL A CA 1
ATOM 571 C C . VAL A 1 77 ? -8.702 -6.116 -8.532 1.00 79.88 77 VAL A C 1
ATOM 573 O O . VAL A 1 77 ? -7.834 -6.443 -9.340 1.00 79.88 77 VAL A O 1
ATOM 576 N N . VAL A 1 78 ? -9.945 -5.788 -8.899 1.00 85.69 78 VAL A N 1
ATOM 577 C CA . VAL A 1 78 ? -10.443 -5.892 -10.277 1.00 85.69 78 VAL A CA 1
ATOM 578 C C . VAL A 1 78 ? -9.657 -4.988 -11.222 1.00 85.69 78 VAL A C 1
ATOM 580 O O . VAL A 1 78 ? -9.201 -5.453 -12.262 1.00 85.69 78 VAL A O 1
ATOM 583 N N . LEU A 1 79 ? -9.461 -3.715 -10.864 1.00 85.75 79 LEU A N 1
ATOM 584 C CA . LEU A 1 79 ? -8.760 -2.758 -11.722 1.00 85.75 79 LEU A CA 1
ATOM 585 C C . LEU A 1 79 ? -7.273 -3.094 -11.860 1.00 85.75 79 LEU A C 1
ATOM 587 O O . LEU A 1 79 ? -6.726 -2.975 -12.954 1.00 85.75 79 LEU A O 1
ATOM 591 N N . THR A 1 80 ? -6.625 -3.569 -10.790 1.00 82.88 80 THR A N 1
ATOM 592 C CA . THR A 1 80 ? -5.211 -3.974 -10.863 1.00 82.88 80 THR A CA 1
ATOM 593 C C . THR A 1 80 ? -5.041 -5.226 -11.725 1.00 82.88 80 THR A C 1
ATOM 595 O O . THR A 1 80 ? -4.176 -5.256 -12.599 1.00 82.88 80 THR A O 1
ATOM 598 N N . ALA A 1 81 ? -5.901 -6.236 -11.553 1.00 85.56 81 ALA A N 1
ATOM 599 C CA . ALA A 1 81 ? -5.891 -7.436 -12.390 1.00 85.56 81 ALA A CA 1
ATOM 600 C C . ALA A 1 81 ? -6.191 -7.111 -13.864 1.00 85.56 81 ALA A C 1
ATOM 602 O O . ALA A 1 81 ? -5.519 -7.628 -14.756 1.00 85.56 81 ALA A O 1
ATOM 603 N N . ALA A 1 82 ? -7.145 -6.212 -14.126 1.00 87.88 82 ALA A N 1
ATOM 604 C CA . ALA A 1 82 ? -7.448 -5.736 -15.473 1.00 87.88 82 ALA A CA 1
ATOM 605 C C . ALA A 1 82 ? -6.253 -5.007 -16.109 1.00 87.88 82 ALA A C 1
ATOM 607 O O . ALA A 1 82 ? -5.966 -5.231 -17.281 1.00 87.88 82 ALA A O 1
ATOM 608 N N . GLY A 1 83 ? -5.521 -4.189 -15.344 1.00 86.50 83 GLY A N 1
ATOM 609 C CA . GLY A 1 83 ? -4.296 -3.535 -15.811 1.00 86.50 83 GLY A CA 1
ATOM 610 C C . GLY A 1 83 ? -3.201 -4.532 -16.203 1.00 86.50 83 GLY A C 1
ATOM 611 O O . GLY A 1 83 ? -2.597 -4.397 -17.267 1.00 86.50 83 GLY A O 1
ATOM 612 N N . ILE A 1 84 ? -2.996 -5.579 -15.396 1.00 85.62 84 ILE A N 1
ATOM 613 C CA . ILE A 1 84 ? -2.052 -6.665 -15.711 1.00 85.62 84 ILE A CA 1
ATOM 614 C C . ILE A 1 84 ? -2.483 -7.405 -16.985 1.00 85.62 84 ILE A C 1
ATOM 616 O O . ILE A 1 84 ? -1.662 -7.619 -17.876 1.00 85.62 84 ILE A O 1
ATOM 620 N N . ALA A 1 85 ? -3.768 -7.751 -17.109 1.00 89.19 85 ALA A N 1
ATOM 621 C CA . ALA A 1 85 ? -4.299 -8.412 -18.301 1.00 89.19 85 ALA A CA 1
ATOM 622 C C . ALA A 1 85 ? -4.147 -7.534 -19.557 1.00 89.19 85 ALA A C 1
ATOM 624 O O . ALA A 1 85 ? -3.704 -8.012 -20.599 1.00 89.19 85 ALA A O 1
ATOM 625 N N . ALA A 1 86 ? -4.432 -6.233 -19.454 1.00 86.25 86 ALA A N 1
ATOM 626 C CA . ALA A 1 86 ? -4.237 -5.285 -20.547 1.00 86.25 86 ALA A CA 1
ATOM 627 C C . ALA A 1 86 ? -2.764 -5.200 -20.978 1.00 86.25 86 ALA A C 1
ATOM 629 O O . ALA A 1 86 ? -2.488 -5.150 -22.173 1.00 86.25 86 ALA A O 1
ATOM 630 N N . SER A 1 87 ? -1.817 -5.264 -20.036 1.00 85.44 87 SER A N 1
ATOM 631 C CA . SER A 1 87 ? -0.383 -5.294 -20.353 1.00 85.44 87 SER A CA 1
ATOM 632 C C . SER A 1 87 ? 0.032 -6.527 -21.166 1.00 85.44 87 SER A C 1
ATOM 634 O O . SER A 1 87 ? 1.011 -6.452 -21.902 1.00 85.44 87 SER A O 1
ATOM 636 N N . GLN A 1 88 ? -0.682 -7.651 -21.042 1.00 88.06 88 GLN A N 1
ATOM 637 C CA . GLN A 1 88 ? -0.423 -8.861 -21.833 1.00 88.06 88 GLN A CA 1
ATOM 638 C C . GLN A 1 88 ? -1.060 -8.791 -23.225 1.00 88.06 88 GLN A C 1
ATOM 640 O O . GLN A 1 88 ? -0.479 -9.278 -24.190 1.00 88.06 88 GLN A O 1
ATOM 645 N N . ILE A 1 89 ? -2.242 -8.177 -23.333 1.00 92.00 89 ILE A N 1
ATOM 646 C CA . ILE A 1 89 ? -2.952 -7.996 -24.610 1.00 92.00 89 ILE A CA 1
ATOM 647 C C . ILE A 1 89 ? -2.257 -6.938 -25.479 1.00 92.00 89 ILE A C 1
ATOM 649 O O . ILE A 1 89 ? -2.214 -7.071 -26.701 1.00 92.00 89 ILE A O 1
ATOM 653 N N . PHE A 1 90 ? -1.685 -5.903 -24.857 1.00 89.94 90 PHE A N 1
ATOM 654 C CA . PHE A 1 90 ? -1.046 -4.774 -25.534 1.00 89.94 90 PHE A CA 1
ATOM 655 C C . PHE A 1 90 ? 0.452 -4.668 -25.189 1.00 89.94 90 PHE A C 1
ATOM 657 O O . PHE A 1 90 ? 0.867 -3.721 -24.516 1.00 89.94 90 PHE A O 1
ATOM 664 N N . PRO A 1 91 ? 1.300 -5.603 -25.661 1.00 82.44 91 PRO A N 1
ATOM 665 C CA . PRO A 1 91 ? 2.722 -5.637 -25.305 1.00 82.44 91 PRO A CA 1
ATOM 666 C C . PRO A 1 91 ? 3.516 -4.430 -25.831 1.00 82.44 91 PRO A C 1
ATOM 668 O O . PRO A 1 91 ? 4.531 -4.066 -25.247 1.00 82.44 91 PRO A O 1
ATOM 671 N N . ALA A 1 92 ? 3.051 -3.786 -26.907 1.00 83.62 92 ALA A N 1
ATOM 672 C CA . ALA A 1 92 ? 3.658 -2.574 -27.466 1.00 83.62 92 ALA A CA 1
ATOM 673 C C . ALA A 1 92 ? 3.196 -1.271 -26.774 1.00 83.62 92 ALA A C 1
ATOM 675 O O . ALA A 1 92 ? 3.628 -0.187 -27.164 1.00 83.62 92 ALA A O 1
ATOM 676 N N . GLY A 1 93 ? 2.327 -1.364 -25.760 1.00 83.31 93 GLY A N 1
ATOM 677 C CA . GLY A 1 93 ? 1.728 -0.224 -25.066 1.00 83.31 93 GLY A CA 1
ATOM 678 C C . GLY A 1 93 ? 0.237 -0.043 -25.365 1.00 83.31 93 GLY A C 1
ATOM 679 O O . GLY A 1 93 ? -0.309 -0.609 -26.311 1.00 83.31 93 GLY A O 1
ATOM 680 N N . LEU A 1 94 ? -0.440 0.741 -24.521 1.00 87.50 94 LEU A N 1
ATOM 681 C CA . LEU A 1 94 ? -1.886 0.959 -24.608 1.00 87.50 94 LEU A CA 1
ATOM 682 C C . LEU A 1 94 ? -2.277 1.737 -25.884 1.00 87.50 94 LEU A C 1
ATOM 684 O O . LEU A 1 94 ? -1.579 2.682 -26.255 1.00 87.50 94 LEU A O 1
ATOM 688 N N . PRO A 1 95 ? -3.428 1.422 -26.515 1.00 91.75 95 PRO A N 1
ATOM 689 C CA . PRO A 1 95 ? -4.000 2.231 -27.593 1.00 91.75 95 PRO A CA 1
ATOM 690 C C . PRO A 1 95 ? -4.168 3.697 -27.179 1.00 91.75 95 PRO A C 1
ATOM 692 O O . PRO A 1 95 ? -4.494 3.966 -26.025 1.00 91.75 95 PRO A O 1
ATOM 695 N N . THR A 1 96 ? -4.036 4.646 -28.111 1.00 91.19 96 THR A N 1
ATOM 696 C CA . THR A 1 96 ? -3.981 6.098 -27.829 1.00 91.19 96 THR A CA 1
ATOM 697 C C . THR A 1 96 ? -5.089 6.603 -26.899 1.00 91.19 96 THR A C 1
ATOM 699 O O . THR A 1 96 ? -4.818 7.373 -25.982 1.00 91.19 96 THR A O 1
ATOM 702 N N . VAL A 1 97 ? -6.330 6.139 -27.086 1.00 91.44 97 VAL A N 1
ATOM 703 C CA . VAL A 1 97 ? -7.473 6.530 -26.240 1.00 91.44 97 VAL A CA 1
ATOM 704 C C . VAL A 1 97 ? -7.321 6.007 -24.807 1.00 91.44 97 VAL A C 1
ATOM 706 O O . VAL A 1 97 ? -7.520 6.749 -23.848 1.00 91.44 97 VAL A O 1
ATOM 709 N N . LEU A 1 98 ? -6.929 4.740 -24.653 1.00 88.06 98 LEU A N 1
ATOM 710 C CA . LEU A 1 98 ? -6.705 4.122 -23.344 1.00 88.06 98 LEU A CA 1
ATOM 711 C C . LEU A 1 98 ? -5.468 4.696 -22.652 1.00 88.06 98 LEU A C 1
ATOM 713 O O . LEU A 1 98 ? -5.486 4.874 -21.439 1.00 88.06 98 LEU A O 1
ATOM 717 N N . ALA A 1 99 ? -4.424 5.025 -23.412 1.00 88.44 99 ALA A N 1
ATOM 718 C CA . ALA A 1 99 ? -3.239 5.698 -22.902 1.00 88.44 99 ALA A CA 1
ATOM 719 C C . ALA A 1 99 ? -3.590 7.088 -22.351 1.00 88.44 99 ALA A C 1
ATOM 721 O O . ALA A 1 99 ? -3.234 7.392 -21.217 1.00 88.44 99 ALA A O 1
ATOM 722 N N . ALA A 1 100 ? -4.358 7.893 -23.095 1.00 89.81 100 ALA A N 1
ATOM 723 C CA . ALA A 1 100 ? -4.810 9.207 -22.636 1.00 89.81 100 ALA A CA 1
ATOM 724 C C . ALA A 1 100 ? -5.659 9.114 -21.356 1.00 89.81 100 ALA A C 1
ATOM 726 O O . ALA A 1 100 ? -5.433 9.867 -20.407 1.00 89.81 100 ALA A O 1
ATOM 727 N N . LEU A 1 101 ? -6.584 8.148 -21.295 1.00 88.69 101 LEU A N 1
ATOM 728 C CA . LEU A 1 101 ? -7.369 7.881 -20.090 1.00 88.69 101 LEU A CA 1
ATOM 729 C C . LEU A 1 101 ? -6.471 7.472 -18.914 1.00 88.69 101 LEU A C 1
ATOM 731 O O . LEU A 1 101 ? -6.604 8.019 -17.823 1.00 88.69 101 LEU A O 1
ATOM 735 N N . ALA A 1 102 ? -5.537 6.543 -19.129 1.00 86.00 102 ALA A N 1
ATOM 736 C CA . ALA A 1 102 ? -4.606 6.092 -18.099 1.00 86.00 102 ALA A CA 1
ATOM 737 C C . ALA A 1 102 ? -3.743 7.245 -17.567 1.00 86.00 102 ALA A C 1
ATOM 739 O O . ALA A 1 102 ? -3.523 7.327 -16.360 1.00 86.00 102 ALA A O 1
ATOM 740 N N . THR A 1 103 ? -3.309 8.166 -18.433 1.00 86.69 103 THR A N 1
ATOM 741 C CA . THR A 1 103 ? -2.581 9.378 -18.036 1.00 86.69 103 THR A CA 1
ATOM 742 C C . THR A 1 103 ? -3.438 10.316 -17.184 1.00 86.69 103 THR A C 1
ATOM 744 O O . THR A 1 103 ? -2.968 10.820 -16.170 1.00 86.69 103 THR A O 1
ATOM 747 N N . GLN A 1 104 ? -4.703 10.541 -17.543 1.00 89.75 104 GLN A N 1
ATOM 748 C CA . GLN A 1 104 ? -5.594 11.378 -16.731 1.00 89.75 104 GLN A CA 1
ATOM 749 C C . GLN A 1 104 ? -5.883 10.742 -15.366 1.00 89.75 104 GLN A C 1
ATOM 751 O O . GLN A 1 104 ? -5.829 11.414 -14.336 1.00 89.75 104 GLN A O 1
ATOM 756 N N . VAL A 1 105 ? -6.142 9.432 -15.340 1.00 85.56 105 VAL A N 1
ATOM 757 C CA . VAL A 1 105 ? -6.387 8.682 -14.100 1.00 85.56 105 VAL A CA 1
ATOM 758 C C . VAL A 1 105 ? -5.144 8.676 -13.208 1.00 85.56 105 VAL A C 1
ATOM 760 O O . VAL A 1 105 ? -5.269 8.863 -11.996 1.00 85.56 105 VAL A O 1
ATOM 763 N N . SER A 1 106 ? -3.947 8.512 -13.779 1.00 80.94 106 SER A N 1
ATOM 764 C CA . SER A 1 106 ? -2.698 8.518 -13.009 1.00 80.94 106 SER A CA 1
ATOM 765 C C . SER A 1 106 ? -2.378 9.886 -12.407 1.00 80.94 106 SER A C 1
ATOM 767 O O . SER A 1 106 ? -1.784 9.939 -11.335 1.00 80.94 106 SER A O 1
ATOM 769 N N . GLN A 1 107 ? -2.815 10.980 -13.038 1.00 81.88 107 GLN A N 1
ATOM 770 C CA . GLN A 1 107 ? -2.705 12.332 -12.484 1.00 81.88 107 GLN A CA 1
ATOM 771 C C . GLN A 1 107 ? -3.762 12.609 -11.406 1.00 81.88 107 GLN A C 1
ATOM 773 O O . GLN A 1 107 ? -3.451 13.201 -10.375 1.00 81.88 107 GLN A O 1
ATOM 778 N N . ALA A 1 108 ? -5.002 12.153 -11.603 1.00 86.06 108 ALA A N 1
ATOM 779 C CA . ALA A 1 108 ? -6.089 12.372 -10.650 1.00 86.06 108 ALA A CA 1
ATOM 780 C C . ALA A 1 108 ? -5.939 11.547 -9.357 1.00 86.06 108 ALA A C 1
ATOM 782 O O . ALA A 1 108 ? -6.308 12.014 -8.278 1.00 86.06 108 ALA A O 1
ATOM 783 N N . GLY A 1 109 ? -5.395 10.328 -9.449 1.00 80.31 109 GLY A N 1
ATOM 784 C CA . GLY A 1 109 ? -5.243 9.405 -8.318 1.00 80.31 109 GLY A CA 1
ATOM 785 C C . GLY A 1 109 ? -4.516 10.019 -7.110 1.00 80.31 109 GLY A C 1
ATOM 786 O O . GLY A 1 109 ? -5.099 10.065 -6.023 1.00 80.31 109 GLY A O 1
ATOM 787 N N . PRO A 1 110 ? -3.290 10.548 -7.279 1.00 77.94 110 PRO A N 1
ATOM 788 C CA . PRO A 1 110 ? -2.566 11.271 -6.236 1.00 77.94 110 PRO A CA 1
ATOM 789 C C . PRO A 1 110 ? -3.347 12.444 -5.642 1.00 77.94 110 PRO A C 1
ATOM 791 O O . PRO A 1 110 ? -3.370 12.601 -4.423 1.00 77.94 110 PRO A O 1
ATOM 794 N N . CYS A 1 111 ? -4.036 13.240 -6.468 1.00 81.25 111 CYS A N 1
ATOM 795 C CA . CYS A 1 111 ? -4.830 14.377 -5.994 1.00 81.25 111 CYS A CA 1
ATOM 796 C C . CYS A 1 111 ? -5.950 13.935 -5.044 1.00 8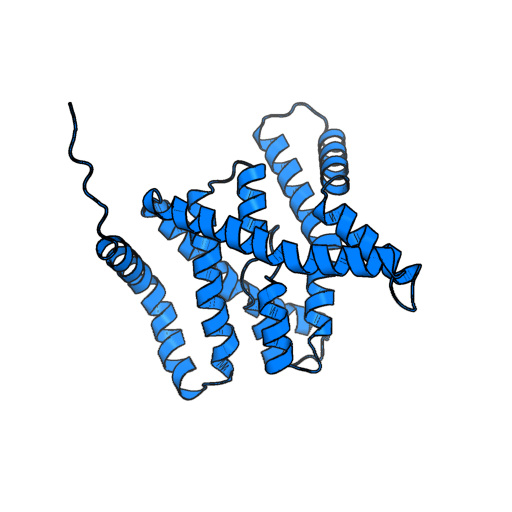1.25 111 CYS A C 1
ATOM 798 O O . CYS A 1 111 ? -6.126 14.528 -3.981 1.00 81.25 111 CYS A O 1
ATOM 800 N N . LEU A 1 112 ? -6.676 12.867 -5.388 1.00 82.38 112 LEU A N 1
ATOM 801 C CA . LEU A 1 112 ? -7.712 12.297 -4.521 1.00 82.38 112 LEU A CA 1
ATOM 802 C C . LEU A 1 112 ? -7.115 11.678 -3.250 1.00 82.38 112 LEU A C 1
ATOM 804 O O . LEU A 1 112 ? -7.692 11.811 -2.170 1.00 82.38 112 LEU A O 1
ATOM 808 N N . GLY A 1 113 ? -5.943 11.047 -3.359 1.00 76.94 113 GLY A N 1
ATOM 809 C CA . GLY A 1 113 ? -5.190 10.533 -2.216 1.00 76.94 113 GLY A CA 1
ATOM 810 C C . GLY A 1 113 ? -4.797 11.639 -1.233 1.00 76.94 113 GLY A C 1
ATOM 811 O O . GLY A 1 113 ? -5.064 11.520 -0.037 1.00 76.94 113 GLY A O 1
ATOM 812 N N . PHE A 1 114 ? -4.239 12.745 -1.728 1.00 78.81 114 PHE A N 1
ATOM 813 C CA . PHE A 1 114 ? -3.876 13.898 -0.903 1.00 78.81 114 PHE A CA 1
ATOM 814 C C . PHE A 1 114 ? -5.091 14.650 -0.358 1.00 78.81 114 PHE A C 1
ATOM 816 O O . PHE A 1 114 ? -5.050 15.103 0.781 1.00 78.81 114 PHE A O 1
ATOM 823 N N . LEU A 1 115 ? -6.198 14.728 -1.101 1.00 83.50 115 LEU A N 1
ATOM 824 C CA . LEU A 1 115 ? -7.455 15.266 -0.577 1.00 83.50 115 LEU A CA 1
ATOM 825 C C . LEU A 1 115 ? -7.972 14.415 0.591 1.00 83.50 115 LEU A C 1
ATOM 827 O O . LEU A 1 115 ? -8.317 14.942 1.647 1.00 83.50 115 LEU A O 1
ATOM 831 N N . SER A 1 116 ? -7.963 13.089 0.432 1.00 76.69 116 SER A N 1
ATOM 832 C CA . SER A 1 116 ? -8.320 12.156 1.500 1.00 76.69 116 SER A CA 1
ATOM 833 C C . SER A 1 116 ? -7.389 12.285 2.709 1.00 76.69 116 SER A C 1
ATOM 835 O O . SER A 1 116 ? -7.854 12.189 3.845 1.00 76.69 116 SER A O 1
ATOM 837 N N . LEU A 1 117 ? -6.093 12.516 2.485 1.00 75.81 117 LEU A N 1
ATOM 838 C CA . LEU A 1 117 ? -5.134 12.821 3.545 1.00 75.81 117 LEU A CA 1
ATOM 839 C C . LEU A 1 117 ? -5.461 14.158 4.229 1.00 75.81 117 LEU A C 1
ATOM 841 O O . LEU A 1 117 ? -5.388 14.248 5.450 1.00 75.81 117 LEU A O 1
ATOM 845 N N . GLY A 1 118 ? -5.888 15.172 3.476 1.00 78.69 118 GLY A N 1
ATOM 846 C CA . GLY A 1 118 ? -6.374 16.444 4.012 1.00 78.69 118 GLY A CA 1
ATOM 847 C C . GLY A 1 118 ? -7.574 16.264 4.945 1.00 78.69 118 GLY A C 1
ATOM 848 O O . GLY A 1 118 ? -7.593 16.832 6.035 1.00 78.69 118 GLY A O 1
ATOM 849 N N . PHE A 1 119 ? -8.534 15.406 4.586 1.00 79.56 119 PHE A N 1
ATOM 850 C CA . PHE A 1 119 ? -9.640 15.050 5.483 1.00 79.56 119 PHE A CA 1
ATOM 851 C C . PHE A 1 119 ? -9.165 14.303 6.736 1.00 79.56 119 PHE A C 1
ATOM 853 O O . PHE A 1 119 ? -9.648 14.582 7.834 1.00 79.56 119 PHE A O 1
ATOM 860 N N . ALA A 1 120 ? -8.185 13.406 6.599 1.00 73.00 120 ALA A N 1
ATOM 861 C CA . ALA A 1 120 ? -7.569 12.726 7.735 1.00 73.00 120 ALA A CA 1
ATOM 862 C C . ALA A 1 120 ? -6.883 13.710 8.701 1.00 73.00 120 ALA A C 1
ATOM 864 O O . ALA A 1 120 ? -7.039 13.580 9.914 1.00 73.00 120 ALA A O 1
ATOM 865 N N . LEU A 1 121 ? -6.184 14.720 8.169 1.00 74.75 121 LEU A N 1
ATOM 866 C CA . LEU A 1 121 ? -5.569 15.798 8.947 1.00 74.75 121 LEU A CA 1
ATOM 867 C C . LEU A 1 121 ? -6.617 16.706 9.607 1.00 74.75 121 LEU A C 1
ATOM 869 O O . LEU A 1 121 ? -6.477 17.056 10.775 1.00 74.75 121 LEU A O 1
ATOM 873 N N . GLY A 1 122 ? -7.698 17.046 8.902 1.00 73.12 122 GLY A N 1
ATOM 874 C CA . GLY A 1 122 ? -8.801 17.836 9.460 1.00 73.12 122 GLY A CA 1
ATOM 875 C C . GLY A 1 122 ? -9.521 17.138 10.620 1.00 73.12 122 GLY A C 1
ATOM 876 O O . GLY A 1 122 ? -9.998 17.793 11.544 1.00 73.12 122 GLY A O 1
ATOM 877 N N . ALA A 1 123 ? -9.547 15.803 10.624 1.00 68.69 123 ALA A N 1
ATOM 878 C CA . ALA A 1 123 ? -10.130 15.012 11.705 1.00 68.69 123 ALA A CA 1
ATOM 879 C C . ALA A 1 123 ? -9.263 14.958 12.983 1.00 68.69 123 ALA A C 1
ATOM 881 O O . ALA A 1 123 ? -9.758 14.509 14.020 1.00 68.69 123 ALA A O 1
ATOM 882 N N . LEU A 1 124 ? -8.008 15.435 12.945 1.00 69.19 124 LEU A N 1
ATOM 883 C CA . LEU A 1 124 ? -7.075 15.382 14.082 1.00 69.19 124 LEU A CA 1
ATOM 884 C C . LEU A 1 124 ? -7.532 16.195 15.292 1.00 69.19 124 LEU A C 1
ATOM 886 O O . LEU A 1 124 ? -7.233 15.819 16.422 1.00 69.19 124 LEU A O 1
ATOM 890 N N . GLY A 1 125 ? -8.282 17.281 15.078 1.00 67.06 125 GLY A N 1
ATOM 891 C CA . GLY A 1 125 ? -8.779 18.130 16.166 1.00 67.06 125 GLY A CA 1
ATOM 892 C C . GLY A 1 125 ? -9.720 17.412 17.144 1.00 67.06 125 GLY A C 1
ATOM 893 O O . GLY A 1 125 ? -9.967 17.918 18.233 1.00 67.06 125 GLY A O 1
ATOM 894 N N . GLY A 1 126 ? -10.237 16.233 16.775 1.00 71.06 126 GLY A N 1
ATOM 895 C CA . GLY A 1 126 ? -11.080 15.387 17.624 1.00 71.06 126 GLY A CA 1
ATOM 896 C C . GLY A 1 126 ? -10.416 14.091 18.101 1.00 71.06 126 GLY A C 1
ATOM 897 O O . GLY A 1 126 ? -11.111 13.247 18.668 1.00 71.06 126 GLY A O 1
ATOM 898 N N . THR A 1 127 ? -9.118 13.894 17.845 1.00 74.81 127 THR A N 1
ATOM 899 C CA . THR A 1 127 ? -8.390 12.679 18.235 1.00 74.81 127 THR A CA 1
ATOM 900 C C . THR A 1 127 ? -8.033 12.721 19.720 1.00 74.81 127 THR A C 1
ATOM 902 O O . THR A 1 127 ? -7.400 13.653 20.210 1.00 74.81 127 THR A O 1
ATOM 905 N N . THR A 1 128 ? -8.414 11.680 20.454 1.00 81.12 128 THR A N 1
ATOM 906 C CA . THR A 1 128 ? -8.092 11.536 21.878 1.00 81.12 128 THR A CA 1
ATOM 907 C C . THR A 1 128 ? -6.643 11.080 22.094 1.00 81.12 128 THR A C 1
ATOM 909 O O . THR A 1 128 ? -6.014 10.477 21.222 1.00 81.12 128 THR A O 1
ATOM 912 N N . ARG A 1 129 ? -6.095 11.306 23.297 1.00 78.31 129 ARG A N 1
ATOM 913 C CA . ARG A 1 129 ? -4.718 10.899 23.645 1.00 78.31 129 ARG A CA 1
ATOM 914 C C . ARG A 1 129 ? -4.491 9.387 23.516 1.00 78.31 129 ARG A C 1
ATOM 916 O O . ARG A 1 129 ? -3.405 8.962 23.134 1.00 78.31 129 ARG A O 1
ATOM 923 N N . THR A 1 130 ? -5.505 8.578 23.817 1.00 80.00 130 THR A N 1
ATOM 924 C CA . THR A 1 130 ? -5.440 7.118 23.673 1.00 80.00 130 THR A CA 1
ATOM 925 C C . THR A 1 130 ? -5.451 6.707 22.204 1.00 80.00 130 THR A C 1
ATOM 927 O O . THR A 1 130 ? -4.672 5.847 21.811 1.00 80.00 130 THR A O 1
ATOM 930 N N . GLU A 1 131 ? -6.270 7.338 21.361 1.00 77.00 131 GLU A N 1
ATOM 931 C CA . GLU A 1 131 ? -6.269 7.098 19.912 1.00 77.00 131 GLU A CA 1
ATOM 932 C C . GLU A 1 131 ? -4.929 7.478 19.273 1.00 77.00 131 GLU A C 1
ATOM 934 O O . GLU A 1 131 ? -4.392 6.709 18.475 1.00 77.00 131 GLU A O 1
ATOM 939 N N . ALA A 1 132 ? -4.345 8.608 19.683 1.00 76.69 132 ALA A N 1
ATOM 940 C CA . ALA A 1 132 ? -3.013 9.022 19.252 1.00 76.69 132 ALA A CA 1
ATOM 941 C C . ALA A 1 132 ? -1.924 8.029 19.697 1.00 76.69 132 ALA A C 1
ATOM 943 O O . ALA A 1 132 ? -1.040 7.697 18.909 1.00 76.69 132 ALA A O 1
ATOM 944 N N . ALA A 1 133 ? -2.002 7.505 20.926 1.00 77.94 133 ALA A N 1
ATOM 945 C CA . ALA A 1 133 ? -1.069 6.490 21.413 1.00 77.94 133 ALA A CA 1
ATOM 946 C C . ALA A 1 133 ? -1.161 5.188 20.599 1.00 77.94 133 ALA A C 1
ATOM 948 O O . ALA A 1 133 ? -0.136 4.660 20.173 1.00 77.94 133 ALA A O 1
ATOM 949 N N . HIS A 1 134 ? -2.373 4.702 20.308 1.00 79.75 134 HIS A N 1
ATOM 950 C CA . HIS A 1 134 ? -2.556 3.530 19.447 1.00 79.75 134 HIS A CA 1
ATOM 951 C C . HIS A 1 134 ? -2.005 3.770 18.036 1.00 79.75 134 HIS A C 1
ATOM 953 O O . HIS A 1 134 ? -1.315 2.906 17.497 1.00 79.75 134 HIS A O 1
ATOM 959 N N . ALA A 1 135 ? -2.257 4.947 17.456 1.00 77.06 135 ALA A N 1
ATOM 960 C CA . ALA A 1 135 ? -1.716 5.328 16.154 1.00 77.06 135 ALA A CA 1
ATOM 961 C C . ALA A 1 135 ? -0.177 5.330 16.155 1.00 77.06 135 ALA A C 1
ATOM 963 O O . ALA A 1 135 ? 0.442 4.778 15.247 1.00 77.06 135 ALA A O 1
ATOM 964 N N . ALA A 1 136 ? 0.447 5.885 17.196 1.00 75.06 136 ALA A N 1
ATOM 965 C CA . ALA A 1 136 ? 1.899 5.909 17.341 1.00 75.06 136 ALA A CA 1
ATOM 966 C C . ALA A 1 136 ? 2.490 4.498 17.486 1.00 75.06 136 ALA A C 1
ATOM 968 O O . ALA A 1 136 ? 3.458 4.170 16.802 1.00 75.06 136 ALA A O 1
ATOM 969 N N . VAL A 1 137 ? 1.881 3.640 18.312 1.00 79.81 137 VAL A N 1
ATOM 970 C CA . VAL A 1 137 ? 2.310 2.242 18.487 1.00 79.81 137 VAL A CA 1
ATOM 971 C C . VAL A 1 137 ? 2.214 1.474 17.172 1.00 79.81 137 VAL A C 1
ATOM 973 O O . VAL A 1 137 ? 3.159 0.790 16.791 1.00 79.81 137 VAL A O 1
ATOM 976 N N . LEU A 1 138 ? 1.107 1.612 16.443 1.00 76.62 138 LEU A N 1
ATOM 977 C CA . LEU A 1 138 ? 0.908 0.946 15.154 1.00 76.62 138 LEU A CA 1
ATOM 978 C C . LEU A 1 138 ? 1.882 1.456 14.083 1.00 76.62 138 LEU A C 1
ATOM 980 O O . LEU A 1 138 ? 2.409 0.664 13.302 1.00 76.62 138 LEU A O 1
ATOM 984 N N . CYS A 1 139 ? 2.155 2.762 14.069 1.00 77.00 139 CYS A N 1
ATOM 985 C CA . CYS A 1 139 ? 3.143 3.374 13.187 1.00 77.00 139 CYS A CA 1
ATOM 986 C C . CYS A 1 139 ? 4.558 2.855 13.488 1.00 77.00 139 CYS A C 1
ATOM 988 O O . CYS A 1 139 ? 5.242 2.368 12.586 1.00 77.00 139 CYS A O 1
ATOM 990 N N . GLY A 1 140 ? 4.968 2.873 14.760 1.00 75.38 140 GLY A N 1
ATOM 991 C CA . GLY A 1 140 ? 6.264 2.357 15.202 1.00 75.38 140 GLY A CA 1
ATOM 992 C C . GLY A 1 140 ? 6.422 0.865 14.911 1.00 75.38 140 GLY A C 1
ATOM 993 O O . GLY A 1 140 ? 7.428 0.451 14.338 1.00 75.38 140 GLY A O 1
ATOM 994 N N . ALA A 1 141 ? 5.395 0.064 15.205 1.00 80.88 141 ALA A N 1
ATOM 995 C CA . ALA A 1 141 ? 5.373 -1.359 14.885 1.00 80.88 141 ALA A CA 1
ATOM 996 C C . ALA A 1 141 ? 5.551 -1.604 13.383 1.00 80.88 141 ALA A C 1
ATOM 998 O O . ALA A 1 141 ? 6.377 -2.427 13.004 1.00 80.88 141 ALA A O 1
ATOM 999 N N . LYS A 1 142 ? 4.850 -0.862 12.514 1.00 81.44 142 LYS A N 1
ATOM 1000 C CA . LYS A 1 142 ? 5.036 -0.957 11.057 1.00 81.44 142 LYS A CA 1
ATOM 1001 C C . LYS A 1 142 ? 6.472 -0.619 10.656 1.00 81.44 142 LYS A C 1
ATOM 1003 O O . LYS A 1 142 ? 7.062 -1.341 9.858 1.00 81.44 142 LYS A O 1
ATOM 1008 N N . LEU A 1 143 ? 7.026 0.474 11.178 1.00 76.62 143 LEU A N 1
ATOM 1009 C CA . LEU A 1 143 ? 8.347 0.964 10.773 1.00 76.62 143 LEU A CA 1
ATOM 1010 C C . LEU A 1 143 ? 9.496 0.092 11.272 1.00 76.62 143 LEU A C 1
ATOM 1012 O O . LEU A 1 143 ? 10.536 0.065 10.628 1.00 76.62 143 LEU A O 1
ATOM 1016 N N . ALA A 1 144 ? 9.308 -0.646 12.364 1.00 79.56 144 ALA A N 1
ATOM 1017 C CA . ALA A 1 144 ? 10.282 -1.621 12.840 1.00 79.56 144 ALA A CA 1
ATOM 1018 C C . ALA A 1 144 ? 10.101 -2.991 12.165 1.00 79.56 144 ALA A C 1
ATOM 1020 O O . ALA A 1 144 ? 11.056 -3.576 11.653 1.00 79.56 144 ALA A O 1
ATOM 1021 N N . LEU A 1 145 ? 8.864 -3.499 12.134 1.00 82.62 145 LEU A N 1
ATOM 1022 C CA . LEU A 1 145 ? 8.563 -4.851 11.669 1.00 82.62 145 LEU A CA 1
ATOM 1023 C C . LEU A 1 145 ? 8.796 -5.004 10.165 1.00 82.62 145 LEU A C 1
ATOM 1025 O O . LEU A 1 145 ? 9.254 -6.057 9.733 1.00 82.62 145 LEU A O 1
ATOM 1029 N N . MET A 1 146 ? 8.511 -3.975 9.360 1.00 82.25 146 MET A N 1
ATOM 1030 C CA . MET A 1 146 ? 8.571 -4.110 7.903 1.00 82.25 146 MET A CA 1
ATOM 1031 C C . MET A 1 146 ? 9.967 -4.157 7.316 1.00 82.25 146 MET A C 1
ATOM 1033 O O . MET A 1 146 ? 10.247 -5.107 6.587 1.00 82.25 146 MET A O 1
ATOM 1037 N N . PRO A 1 147 ? 10.886 -3.246 7.655 1.00 82.06 147 PRO A N 1
ATOM 1038 C CA . PRO A 1 147 ? 12.276 -3.407 7.254 1.00 82.06 147 PRO A CA 1
ATOM 1039 C C . PRO A 1 147 ? 12.859 -4.750 7.714 1.00 82.06 147 PRO A C 1
ATOM 1041 O O . PRO A 1 147 ? 13.552 -5.416 6.945 1.00 82.06 147 PRO A O 1
ATOM 1044 N N . TRP A 1 148 ? 12.521 -5.196 8.930 1.00 82.94 148 TRP A N 1
ATOM 1045 C CA . TRP A 1 148 ? 12.956 -6.496 9.439 1.00 82.94 148 TRP A CA 1
ATOM 1046 C C . TRP A 1 148 ? 12.406 -7.663 8.607 1.00 82.94 148 TRP A C 1
ATOM 1048 O O . TRP A 1 148 ? 13.177 -8.528 8.189 1.00 82.94 148 TRP A O 1
ATOM 1058 N N . LEU A 1 149 ? 11.103 -7.678 8.305 1.00 85.19 149 LEU A N 1
ATOM 1059 C CA . LEU A 1 149 ? 10.483 -8.716 7.478 1.00 85.19 149 LEU A CA 1
ATOM 1060 C C . LEU A 1 149 ? 11.087 -8.751 6.074 1.00 85.19 149 LEU A C 1
ATOM 1062 O O . LEU A 1 149 ? 11.441 -9.827 5.601 1.00 85.19 149 LEU A O 1
ATOM 1066 N N . TYR A 1 150 ? 11.258 -7.594 5.428 1.00 84.19 150 TYR A N 1
ATOM 1067 C CA . TYR A 1 150 ? 11.830 -7.525 4.082 1.00 84.19 150 TYR A CA 1
ATOM 1068 C C . TYR A 1 150 ? 13.250 -8.090 4.044 1.00 84.19 150 TYR A C 1
ATOM 1070 O O . TYR A 1 150 ? 13.562 -8.853 3.136 1.00 84.19 150 TYR A O 1
ATOM 1078 N N . ARG A 1 151 ? 14.090 -7.794 5.042 1.00 83.06 151 ARG A N 1
ATOM 1079 C CA . ARG A 1 151 ? 15.458 -8.332 5.126 1.00 83.06 151 ARG A CA 1
ATOM 1080 C C . ARG A 1 151 ? 15.490 -9.843 5.353 1.00 83.06 151 ARG A C 1
ATOM 1082 O O . ARG A 1 151 ? 16.203 -10.552 4.648 1.00 83.06 151 ARG A O 1
ATOM 1089 N N . ASN A 1 152 ? 14.709 -10.343 6.309 1.00 85.75 152 ASN A N 1
ATOM 1090 C CA . ASN A 1 152 ? 14.735 -11.763 6.667 1.00 85.75 152 ASN A CA 1
ATOM 1091 C C . ASN A 1 152 ? 14.088 -12.636 5.588 1.00 85.75 152 ASN A C 1
ATOM 1093 O O . ASN A 1 152 ? 14.658 -13.650 5.192 1.00 85.75 152 ASN A O 1
ATOM 1097 N N . VAL A 1 153 ? 12.931 -12.228 5.058 1.00 85.06 153 VAL A N 1
ATOM 1098 C CA . VAL A 1 153 ? 12.253 -12.968 3.984 1.00 85.06 153 VAL A CA 1
ATOM 1099 C C . VAL A 1 153 ? 13.082 -12.938 2.702 1.00 85.06 153 VAL A C 1
ATOM 1101 O O . VAL A 1 153 ? 13.203 -13.966 2.043 1.00 85.06 153 VAL A O 1
ATOM 1104 N N . ALA A 1 154 ? 13.718 -11.809 2.369 1.00 84.88 154 ALA A N 1
ATOM 1105 C CA . ALA A 1 154 ? 14.638 -11.746 1.235 1.00 84.88 154 ALA A CA 1
ATOM 1106 C C . ALA A 1 154 ? 15.797 -12.742 1.375 1.00 84.88 154 ALA A C 1
ATOM 1108 O O . ALA A 1 154 ? 16.125 -13.417 0.400 1.00 84.88 154 ALA A O 1
ATOM 1109 N N . GLY A 1 155 ? 16.363 -12.880 2.579 1.00 81.19 155 GLY A N 1
ATOM 1110 C CA . GLY A 1 155 ? 17.396 -13.875 2.868 1.00 81.19 155 GLY A CA 1
ATOM 1111 C C . GLY A 1 155 ? 16.912 -15.314 2.664 1.00 81.19 155 GLY A C 1
ATOM 1112 O O . GLY A 1 155 ? 17.608 -16.110 2.042 1.00 81.19 155 GLY A O 1
ATOM 1113 N N . LEU A 1 156 ? 15.692 -15.633 3.107 1.00 85.31 156 LEU A N 1
ATOM 1114 C CA . LEU A 1 156 ? 15.097 -16.968 2.949 1.00 85.31 156 LEU A CA 1
ATOM 1115 C C . LEU A 1 156 ? 14.758 -17.316 1.493 1.00 85.31 156 LEU A C 1
ATOM 1117 O O . LEU A 1 156 ? 14.845 -18.474 1.098 1.00 85.31 156 LEU A O 1
ATOM 1121 N N . VAL A 1 157 ? 14.368 -16.321 0.697 1.00 84.69 157 VAL A N 1
ATOM 1122 C CA . VAL A 1 157 ? 13.992 -16.494 -0.718 1.00 84.69 157 VAL A CA 1
ATOM 1123 C C . VAL A 1 157 ? 15.218 -16.425 -1.647 1.00 84.69 157 VAL A C 1
ATOM 1125 O O . VAL A 1 157 ? 15.101 -16.653 -2.848 1.00 84.69 157 VAL A O 1
ATOM 1128 N N . GLY A 1 158 ? 16.412 -16.134 -1.117 1.00 82.06 158 GLY A N 1
ATOM 1129 C CA . GLY A 1 158 ? 17.636 -16.005 -1.915 1.00 82.06 158 GLY A CA 1
ATOM 1130 C C . GLY A 1 158 ? 17.669 -14.736 -2.775 1.00 82.06 158 GLY A C 1
ATOM 1131 O O . GLY A 1 158 ? 18.270 -14.717 -3.848 1.00 82.06 158 GLY A O 1
ATOM 1132 N N . CYS A 1 159 ? 17.001 -13.666 -2.337 1.00 80.56 159 CYS A N 1
ATOM 1133 C CA . CYS A 1 159 ? 17.000 -12.390 -3.041 1.00 80.56 159 CYS A CA 1
ATOM 1134 C C . CYS A 1 159 ? 18.367 -11.702 -2.899 1.00 80.56 159 CYS A C 1
ATOM 1136 O O . CYS A 1 159 ? 18.798 -11.366 -1.800 1.00 80.56 159 CYS A O 1
ATOM 1138 N N . THR A 1 160 ? 19.030 -11.439 -4.025 1.00 81.81 160 THR A N 1
ATOM 1139 C CA . THR A 1 160 ? 20.383 -10.855 -4.090 1.00 81.81 160 THR A CA 1
ATOM 1140 C C . THR A 1 160 ? 20.405 -9.323 -4.058 1.00 81.81 160 THR A C 1
ATOM 1142 O O . THR A 1 160 ? 21.429 -8.701 -4.342 1.00 81.81 160 THR A O 1
ATOM 1145 N N . ARG A 1 161 ? 19.268 -8.680 -3.763 1.00 85.00 161 ARG A N 1
ATOM 1146 C CA . ARG A 1 161 ? 19.156 -7.214 -3.758 1.00 85.00 161 ARG A CA 1
ATOM 1147 C C . ARG A 1 161 ? 19.826 -6.615 -2.525 1.00 85.00 161 ARG A C 1
ATOM 1149 O O . ARG A 1 161 ? 19.923 -7.257 -1.484 1.00 85.00 161 ARG A O 1
ATOM 1156 N N . SER A 1 162 ? 20.287 -5.369 -2.657 1.00 85.44 162 SER A N 1
ATOM 1157 C CA . SER A 1 162 ? 21.003 -4.694 -1.577 1.00 85.44 162 SER A CA 1
ATOM 1158 C C . SER A 1 162 ? 20.123 -4.554 -0.336 1.00 85.44 162 SER A C 1
ATOM 1160 O O . SER A 1 162 ? 18.935 -4.231 -0.415 1.00 85.44 162 SER A O 1
ATOM 1162 N N . GLU A 1 163 ? 20.725 -4.760 0.831 1.00 81.81 163 GLU A N 1
ATOM 1163 C CA . GLU A 1 163 ? 20.031 -4.623 2.111 1.00 81.81 163 GLU A CA 1
ATOM 1164 C C . GLU A 1 163 ? 19.449 -3.212 2.302 1.00 81.81 163 GLU A C 1
ATOM 1166 O O . GLU A 1 163 ? 18.348 -3.055 2.835 1.00 81.81 163 GLU A O 1
ATOM 1171 N N . GLY A 1 164 ? 20.149 -2.188 1.798 1.00 82.19 164 GLY A N 1
ATOM 1172 C CA . GLY A 1 164 ? 19.674 -0.805 1.795 1.00 82.19 164 GLY A CA 1
ATOM 1173 C C . GLY A 1 164 ? 18.368 -0.637 1.018 1.00 82.19 164 GLY A C 1
ATOM 1174 O O . GLY A 1 164 ? 17.430 -0.038 1.535 1.00 82.19 164 GLY A O 1
ATOM 1175 N N . PHE A 1 165 ? 18.253 -1.247 -0.167 1.00 84.12 165 PHE A N 1
ATOM 1176 C CA . PHE A 1 165 ? 17.018 -1.201 -0.951 1.00 84.12 165 PHE A CA 1
ATOM 1177 C C . PHE A 1 165 ? 15.863 -1.950 -0.269 1.00 84.12 165 PHE A C 1
ATOM 1179 O O . PHE A 1 165 ? 14.729 -1.478 -0.268 1.00 84.12 165 PHE A O 1
ATOM 1186 N N . LEU A 1 166 ? 16.135 -3.100 0.353 1.00 84.12 166 LEU A N 1
ATOM 1187 C CA . LEU A 1 166 ? 15.121 -3.867 1.089 1.00 84.12 166 LEU A CA 1
ATOM 1188 C C . LEU A 1 166 ? 14.618 -3.115 2.329 1.00 84.12 166 LEU A C 1
ATOM 1190 O O . LEU A 1 166 ? 13.421 -3.103 2.615 1.00 84.12 166 LEU A O 1
ATOM 1194 N N . THR A 1 167 ? 15.531 -2.449 3.035 1.00 82.62 167 THR A N 1
ATOM 1195 C CA . THR A 1 167 ? 15.213 -1.577 4.172 1.00 82.62 167 THR A CA 1
ATOM 1196 C C . THR A 1 167 ? 14.400 -0.371 3.713 1.00 82.62 167 THR A C 1
ATOM 1198 O O . THR A 1 167 ? 13.378 -0.063 4.322 1.00 82.62 167 THR A O 1
ATOM 1201 N N . PHE A 1 168 ? 14.795 0.257 2.601 1.00 83.81 168 PHE A N 1
ATOM 1202 C CA . PHE A 1 168 ? 14.050 1.336 1.955 1.00 83.81 168 PHE A CA 1
ATOM 1203 C C . PHE A 1 168 ? 12.620 0.903 1.606 1.00 83.81 168 PHE A C 1
ATOM 1205 O O . PHE A 1 168 ? 11.671 1.579 1.999 1.00 83.81 168 PHE A O 1
ATOM 1212 N N . LEU A 1 169 ? 12.450 -0.255 0.955 1.00 81.62 169 LEU A N 1
ATOM 1213 C CA . LEU A 1 169 ? 11.134 -0.806 0.624 1.00 81.62 169 LEU A CA 1
ATOM 1214 C C . LEU A 1 169 ? 10.267 -0.998 1.871 1.00 81.62 169 LEU A C 1
ATOM 1216 O O . LEU A 1 169 ? 9.128 -0.549 1.885 1.00 81.62 169 LEU A O 1
ATOM 1220 N N . GLY A 1 170 ? 10.797 -1.622 2.926 1.00 79.81 170 GLY A N 1
ATOM 1221 C CA . GLY A 1 170 ? 10.060 -1.815 4.180 1.00 79.81 170 GLY A CA 1
ATOM 1222 C C . GLY A 1 170 ? 9.745 -0.505 4.913 1.00 79.81 170 GLY A C 1
ATOM 1223 O O . GLY A 1 170 ? 8.732 -0.402 5.612 1.00 79.81 170 GLY A O 1
ATOM 1224 N N . ALA A 1 171 ? 10.590 0.512 4.739 1.00 81.81 171 ALA A N 1
ATOM 1225 C CA . ALA A 1 171 ? 10.410 1.824 5.336 1.00 81.81 171 ALA A CA 1
ATOM 1226 C C . ALA A 1 171 ? 9.361 2.671 4.607 1.00 81.81 171 ALA A C 1
ATOM 1228 O O . ALA A 1 171 ? 8.808 3.555 5.249 1.00 81.81 171 ALA A O 1
ATOM 1229 N N . LEU A 1 172 ? 9.021 2.392 3.342 1.00 81.81 172 LEU A N 1
ATOM 1230 C CA . LEU A 1 172 ? 8.100 3.212 2.543 1.00 81.81 172 LEU A CA 1
ATOM 1231 C C . LEU A 1 172 ? 6.771 3.513 3.255 1.00 81.81 172 LEU A C 1
ATOM 1233 O O . LEU A 1 172 ? 6.200 2.632 3.902 1.00 81.81 172 LEU A O 1
ATOM 1237 N N . PRO A 1 173 ? 6.242 4.739 3.134 1.00 77.00 173 PRO A N 1
ATOM 1238 C CA . PRO A 1 173 ? 5.083 5.186 3.896 1.00 77.00 173 PRO A CA 1
ATOM 1239 C C . PRO A 1 173 ? 3.813 4.402 3.574 1.00 77.00 173 PRO A C 1
ATOM 1241 O O . PRO A 1 173 ? 3.656 3.860 2.478 1.00 77.00 173 PRO A O 1
ATOM 1244 N N . ALA A 1 174 ? 2.899 4.345 4.545 1.00 77.75 174 ALA A N 1
ATOM 1245 C CA . ALA A 1 174 ? 1.603 3.713 4.342 1.00 77.75 174 ALA A CA 1
ATOM 1246 C C . ALA A 1 174 ? 0.781 4.520 3.324 1.00 77.75 174 ALA A C 1
ATOM 1248 O O . ALA A 1 174 ? 0.708 5.744 3.409 1.00 77.75 174 ALA A O 1
ATOM 1249 N N . SER A 1 175 ? 0.150 3.836 2.371 1.00 77.31 175 SER A N 1
ATOM 1250 C CA . SER A 1 175 ? -0.674 4.480 1.347 1.00 77.31 175 SER A CA 1
ATOM 1251 C C . SER A 1 175 ? -1.898 5.189 1.943 1.00 77.31 175 SER A C 1
ATOM 1253 O O . SER A 1 175 ? -2.556 4.678 2.849 1.00 77.31 175 SER A O 1
ATOM 1255 N N . ALA A 1 176 ? -2.298 6.318 1.350 1.00 72.31 176 ALA A N 1
ATOM 1256 C CA . ALA A 1 176 ? -3.558 6.998 1.672 1.00 72.31 176 ALA A CA 1
ATOM 1257 C C . ALA A 1 176 ? -4.801 6.089 1.528 1.00 72.31 176 ALA A C 1
ATOM 1259 O O . ALA A 1 176 ? -5.820 6.306 2.187 1.00 72.31 176 ALA A O 1
ATOM 1260 N N . SER A 1 177 ? -4.709 5.018 0.729 1.00 72.44 177 SER A N 1
ATOM 1261 C CA . SER A 1 177 ? -5.764 4.003 0.594 1.00 72.44 177 SER A CA 1
ATOM 1262 C C . SER A 1 177 ? -6.131 3.315 1.917 1.00 72.44 177 SER A C 1
ATOM 1264 O O . SER A 1 177 ? -7.280 2.907 2.080 1.00 72.44 177 SER A O 1
ATOM 1266 N N . VAL A 1 178 ? -5.214 3.258 2.894 1.00 75.38 178 VAL A N 1
ATOM 1267 C CA . VAL A 1 178 ? -5.482 2.706 4.235 1.00 75.38 178 VAL A CA 1
ATOM 1268 C C . VAL A 1 178 ? -6.611 3.486 4.918 1.00 75.38 178 VAL A C 1
ATOM 1270 O O . VAL A 1 178 ? -7.499 2.898 5.534 1.00 75.38 178 VAL A O 1
ATOM 1273 N N . TYR A 1 179 ? -6.604 4.816 4.789 1.00 74.94 179 TYR A N 1
ATOM 1274 C CA . TYR A 1 179 ? -7.625 5.679 5.379 1.00 74.94 179 TYR A CA 1
ATOM 1275 C C . TYR A 1 179 ? -8.982 5.496 4.688 1.00 74.94 179 TYR A C 1
ATOM 1277 O O . TYR A 1 179 ? -9.999 5.337 5.363 1.00 74.94 179 TYR A O 1
ATOM 1285 N N . SER A 1 180 ? -8.998 5.411 3.353 1.00 74.00 180 SER A N 1
ATOM 1286 C CA . SER A 1 180 ? -10.215 5.106 2.586 1.00 74.00 180 SER A CA 1
ATOM 1287 C C . SER A 1 180 ? -10.817 3.748 2.978 1.00 74.00 180 SER A C 1
ATOM 1289 O O . SER A 1 180 ? -12.025 3.633 3.208 1.00 74.00 180 SER A O 1
ATOM 1291 N N . LEU A 1 181 ? -9.975 2.725 3.169 1.00 74.25 181 LEU A N 1
ATOM 1292 C CA . LEU A 1 181 ? -10.424 1.421 3.652 1.00 74.25 181 LEU A CA 1
ATOM 1293 C C . LEU A 1 181 ? -11.041 1.522 5.056 1.00 74.25 181 LEU A C 1
ATOM 1295 O O . LEU A 1 181 ? -12.059 0.889 5.320 1.00 74.25 181 LEU A O 1
ATOM 1299 N N . CYS A 1 182 ? -10.496 2.359 5.941 1.00 74.69 182 CYS A N 1
ATOM 1300 C CA . CYS A 1 182 ? -11.074 2.563 7.272 1.00 74.69 182 CYS A CA 1
ATOM 1301 C C . CYS A 1 182 ? -12.456 3.213 7.223 1.00 74.69 182 CYS A C 1
ATOM 1303 O O . CYS A 1 182 ? -13.356 2.757 7.927 1.00 74.69 182 CYS A O 1
ATOM 1305 N N . LEU A 1 183 ? -12.645 4.210 6.352 1.00 74.31 183 LEU A N 1
ATOM 1306 C CA . LEU A 1 183 ? -13.950 4.842 6.145 1.00 74.31 183 LEU A CA 1
ATOM 1307 C C . LEU A 1 183 ? -14.994 3.832 5.653 1.00 74.31 183 LEU A C 1
ATOM 1309 O O . LEU A 1 183 ? -16.098 3.775 6.187 1.00 74.31 183 LEU A O 1
ATOM 1313 N N . THR A 1 184 ? -14.638 2.996 4.674 1.00 75.00 184 THR A N 1
ATOM 1314 C CA . THR A 1 184 ? -15.565 1.988 4.122 1.00 75.00 184 THR A CA 1
ATOM 1315 C C . THR A 1 184 ? -15.870 0.843 5.089 1.00 75.00 184 THR A C 1
ATOM 1317 O O . THR A 1 184 ? -16.953 0.267 5.032 1.00 75.00 184 THR A O 1
ATOM 1320 N N . ARG A 1 185 ? -14.937 0.512 5.989 1.00 70.56 185 ARG A N 1
ATOM 1321 C CA . ARG A 1 185 ? -15.051 -0.612 6.932 1.00 70.56 185 ARG A CA 1
ATOM 1322 C C . ARG A 1 185 ? -15.462 -0.207 8.348 1.00 70.56 185 ARG A C 1
ATOM 1324 O O . ARG A 1 185 ? -15.397 -1.039 9.245 1.00 70.56 185 ARG A O 1
ATOM 1331 N N . GLN A 1 186 ? -15.867 1.048 8.559 1.00 67.69 186 GLN A N 1
ATOM 1332 C CA . GLN A 1 186 ? -16.235 1.595 9.876 1.00 67.69 186 GLN A CA 1
ATOM 1333 C C . GLN A 1 186 ? -15.159 1.379 10.962 1.00 67.69 186 GLN A C 1
ATOM 1335 O O . GLN A 1 186 ? -15.455 1.342 12.156 1.00 67.69 186 GLN A O 1
ATOM 1340 N N . LEU A 1 187 ? -13.892 1.246 10.561 1.00 73.50 187 LEU A N 1
ATOM 1341 C CA . LEU A 1 187 ? -12.766 1.223 11.494 1.00 73.50 187 LEU A CA 1
ATOM 1342 C C . LEU A 1 187 ? -12.511 2.649 11.967 1.00 73.50 187 LEU A C 1
ATOM 1344 O O . LEU A 1 187 ? -12.678 3.564 11.168 1.00 73.50 187 LEU A O 1
ATOM 1348 N N . SER A 1 188 ? -12.073 2.843 13.219 1.00 73.38 188 SER A N 1
ATOM 1349 C CA . SER A 1 188 ? -11.892 4.184 13.802 1.00 73.38 188 SER A CA 1
ATOM 1350 C C . SER A 1 188 ? -11.017 5.083 12.909 1.00 73.38 188 SER A C 1
ATOM 1352 O O . SER A 1 188 ? -9.783 4.959 12.921 1.00 73.38 188 SER A O 1
ATOM 1354 N N . PRO A 1 189 ? -11.615 6.039 12.165 1.00 70.38 189 PRO A N 1
ATOM 1355 C CA . PRO A 1 189 ? -10.859 6.923 11.282 1.00 70.38 189 PRO A CA 1
ATOM 1356 C C . PRO A 1 189 ? -9.987 7.889 12.087 1.00 70.38 189 PRO A C 1
ATOM 1358 O O . PRO A 1 189 ? -9.050 8.468 11.552 1.00 70.38 189 PRO A O 1
ATOM 1361 N N . ARG A 1 190 ? -10.274 8.032 13.388 1.00 72.75 190 ARG A N 1
ATOM 1362 C CA . ARG A 1 190 ? -9.549 8.879 14.337 1.00 72.75 190 ARG A CA 1
ATOM 1363 C C . ARG A 1 190 ? -8.222 8.286 14.795 1.00 72.75 190 ARG A C 1
ATOM 1365 O O . ARG A 1 190 ? -7.347 9.045 15.187 1.00 72.75 190 ARG A O 1
ATOM 1372 N N . VAL A 1 191 ? -8.063 6.961 14.723 1.00 72.38 191 VAL A N 1
ATOM 1373 C CA . VAL A 1 191 ? -6.783 6.278 14.990 1.00 72.38 191 VAL A CA 1
ATOM 1374 C C . VAL A 1 191 ? -5.946 6.207 13.715 1.00 72.38 191 VAL A C 1
ATOM 1376 O O . VAL A 1 191 ? -4.749 6.479 13.728 1.00 72.38 191 VAL A O 1
ATOM 1379 N N . VAL A 1 192 ? -6.570 5.875 12.583 1.00 74.81 192 VAL A N 1
ATOM 1380 C CA . VAL A 1 192 ? -5.838 5.687 11.321 1.00 74.81 192 VAL A CA 1
ATOM 1381 C C . VAL A 1 192 ? -5.525 7.010 10.623 1.00 74.81 192 VAL A C 1
ATOM 1383 O O . VAL A 1 192 ? -4.477 7.133 9.993 1.00 74.81 192 VAL A O 1
ATOM 1386 N N . GLY A 1 193 ? -6.383 8.017 10.782 1.00 73.00 193 GLY A N 1
ATOM 1387 C CA . GLY A 1 193 ? -6.187 9.358 10.235 1.00 73.00 193 GLY A CA 1
ATOM 1388 C C . GLY A 1 193 ? -4.846 9.989 10.622 1.00 73.00 193 GLY A C 1
ATOM 1389 O O . GLY A 1 193 ? -4.123 10.383 9.717 1.00 73.00 193 GLY A O 1
ATOM 1390 N N . PRO A 1 194 ? -4.457 10.019 11.913 1.00 71.44 194 PRO A N 1
ATOM 1391 C CA . PRO A 1 194 ? -3.125 10.451 12.343 1.00 71.44 194 PRO A CA 1
ATOM 1392 C C . PRO A 1 194 ? -1.988 9.508 11.940 1.00 71.44 194 PRO A C 1
ATOM 1394 O O . PRO A 1 194 ? -0.867 9.966 11.718 1.00 71.44 194 PRO A O 1
ATOM 1397 N N . LEU A 1 195 ? -2.242 8.199 11.839 1.00 74.69 195 LEU A N 1
ATOM 1398 C CA . LEU A 1 195 ? -1.209 7.213 11.504 1.00 74.69 195 LEU A CA 1
ATOM 1399 C C . LEU A 1 195 ? -0.644 7.423 10.097 1.00 74.69 195 LEU A C 1
ATOM 1401 O O . LEU A 1 195 ? 0.565 7.340 9.910 1.00 74.69 195 LEU A O 1
ATOM 1405 N N . VAL A 1 196 ? -1.492 7.699 9.105 1.00 75.19 196 VAL A N 1
ATOM 1406 C CA . VAL A 1 196 ? -1.049 7.871 7.711 1.00 75.19 196 VAL A CA 1
ATOM 1407 C C . VAL A 1 196 ? -0.017 9.007 7.561 1.00 75.19 196 VAL A C 1
ATOM 1409 O O . VAL A 1 196 ? 1.109 8.700 7.170 1.00 75.19 196 VAL A O 1
ATOM 1412 N N . PRO A 1 197 ? -0.296 10.275 7.932 1.00 72.62 197 PRO A N 1
ATOM 1413 C CA . PRO A 1 197 ? 0.654 11.379 7.793 1.00 72.62 197 PRO A CA 1
ATOM 1414 C C . PRO A 1 197 ? 1.877 11.227 8.704 1.00 72.62 197 PRO A C 1
ATOM 1416 O O . PRO A 1 197 ? 2.989 11.526 8.276 1.00 72.62 197 PRO A O 1
ATOM 1419 N N . THR A 1 198 ? 1.716 10.721 9.933 1.00 72.38 198 THR A N 1
ATOM 1420 C CA . THR A 1 198 ? 2.865 10.489 10.830 1.00 72.38 198 THR A CA 1
ATOM 1421 C C . THR A 1 198 ? 3.794 9.416 10.278 1.00 72.38 198 THR A C 1
ATOM 1423 O O . THR A 1 198 ? 5.006 9.617 10.236 1.00 72.38 198 THR A O 1
ATOM 1426 N N . SER A 1 199 ? 3.237 8.309 9.776 1.00 74.31 199 SER A N 1
ATOM 1427 C CA . SER A 1 199 ? 4.022 7.285 9.093 1.00 74.31 199 SER A CA 1
ATOM 1428 C C . SER A 1 199 ? 4.683 7.844 7.843 1.00 74.31 199 SER A C 1
ATOM 1430 O O . SER A 1 199 ? 5.826 7.497 7.581 1.00 74.31 199 SER A O 1
ATOM 1432 N N . MET A 1 200 ? 4.021 8.741 7.110 1.00 75.19 200 MET A N 1
ATOM 1433 C CA . MET A 1 200 ? 4.550 9.350 5.896 1.00 75.19 200 MET A CA 1
ATOM 1434 C C . MET A 1 200 ? 5.799 10.184 6.168 1.00 75.19 200 MET A C 1
ATOM 1436 O O . MET A 1 200 ? 6.846 9.926 5.579 1.00 75.19 200 MET A O 1
ATOM 1440 N N . LEU A 1 201 ? 5.718 11.100 7.134 1.00 74.69 201 LEU A N 1
ATOM 1441 C CA . LEU A 1 201 ? 6.848 11.931 7.550 1.00 74.69 201 LEU A CA 1
ATOM 1442 C C . LEU A 1 201 ? 8.002 11.087 8.104 1.00 74.69 201 LEU A C 1
ATOM 1444 O O . LEU A 1 201 ? 9.153 11.264 7.708 1.00 74.69 201 LEU A O 1
ATOM 1448 N N . LEU A 1 202 ? 7.696 10.131 8.984 1.00 73.50 202 LEU A N 1
ATOM 1449 C CA . LEU A 1 202 ? 8.715 9.313 9.638 1.00 73.50 202 LEU A CA 1
ATOM 1450 C C . LEU A 1 202 ? 9.398 8.342 8.664 1.00 73.50 202 LEU A C 1
ATOM 1452 O O . LEU A 1 202 ? 10.606 8.132 8.740 1.00 73.50 202 LEU A O 1
ATOM 1456 N N . SER A 1 203 ? 8.642 7.803 7.706 1.00 73.19 203 SER A N 1
ATOM 1457 C CA . SER A 1 203 ? 9.165 6.938 6.642 1.00 73.19 203 SER A CA 1
ATOM 1458 C C . SER A 1 203 ? 10.145 7.677 5.742 1.00 73.19 203 SER A C 1
ATOM 1460 O O . SER A 1 203 ? 11.162 7.102 5.382 1.00 73.19 203 SER A O 1
ATOM 1462 N N . VAL A 1 204 ? 9.879 8.942 5.397 1.00 70.94 204 VAL A N 1
ATOM 1463 C CA . VAL A 1 204 ? 10.807 9.755 4.592 1.00 70.94 204 VAL A CA 1
ATOM 1464 C C . VAL A 1 204 ? 12.120 9.977 5.345 1.00 70.94 204 VAL A C 1
ATOM 1466 O O . VAL A 1 204 ? 13.188 9.785 4.772 1.00 70.94 204 VAL A O 1
ATOM 1469 N N . VAL A 1 205 ? 12.058 10.298 6.641 1.00 72.81 205 VAL A N 1
ATOM 1470 C CA . VAL A 1 205 ? 13.261 10.452 7.479 1.00 72.81 205 VAL A CA 1
ATOM 1471 C C . VAL A 1 205 ? 14.072 9.154 7.529 1.00 72.81 205 VAL A C 1
ATOM 1473 O O . VAL A 1 205 ? 15.285 9.182 7.340 1.00 72.81 205 VAL A O 1
ATOM 1476 N N . LEU A 1 206 ? 13.412 8.011 7.736 1.00 70.62 206 LEU A N 1
ATOM 1477 C CA . LEU A 1 206 ? 14.077 6.706 7.809 1.00 70.62 206 LEU A CA 1
ATOM 1478 C C . LEU A 1 206 ? 14.610 6.230 6.451 1.00 70.62 206 LEU A C 1
ATOM 1480 O O . LEU A 1 206 ? 15.700 5.670 6.389 1.00 70.62 206 LEU A O 1
ATOM 1484 N N . ALA A 1 207 ? 13.879 6.475 5.364 1.00 68.25 207 ALA A N 1
ATOM 1485 C CA . ALA A 1 207 ? 14.294 6.129 4.006 1.00 68.25 207 ALA A CA 1
ATOM 1486 C C . ALA A 1 207 ? 15.521 6.934 3.550 1.00 68.25 207 ALA A C 1
ATOM 1488 O O . ALA A 1 207 ? 16.335 6.422 2.787 1.00 68.25 207 ALA A O 1
ATOM 1489 N N . LEU A 1 208 ? 15.666 8.174 4.031 1.00 68.12 208 LEU A N 1
ATOM 1490 C CA . LEU A 1 208 ? 16.799 9.053 3.727 1.00 68.12 208 LEU A CA 1
ATOM 1491 C C . LEU A 1 208 ? 17.966 8.919 4.718 1.00 68.12 208 LEU A C 1
ATOM 1493 O O . LEU A 1 208 ? 19.061 9.392 4.424 1.00 68.12 208 LEU A O 1
ATOM 1497 N N . ALA A 1 209 ? 17.776 8.258 5.864 1.00 66.38 209 ALA A N 1
ATOM 1498 C CA . ALA A 1 209 ? 18.820 8.060 6.873 1.00 66.38 209 ALA A CA 1
ATOM 1499 C C . ALA A 1 209 ? 20.142 7.461 6.330 1.00 66.38 209 ALA A C 1
ATOM 1501 O O . ALA A 1 209 ? 21.200 7.930 6.753 1.00 66.38 209 ALA A O 1
ATOM 1502 N N . PRO A 1 210 ? 20.142 6.511 5.367 1.00 62.03 210 PRO A N 1
ATOM 1503 C CA . PRO A 1 210 ? 21.379 5.967 4.799 1.00 62.03 210 PRO A CA 1
ATOM 1504 C C . PRO A 1 210 ? 22.233 6.992 4.037 1.00 62.03 210 PRO A C 1
ATOM 1506 O O . PRO A 1 210 ? 23.428 6.773 3.868 1.00 62.03 210 PRO A O 1
ATOM 1509 N N . LEU A 1 211 ? 21.646 8.105 3.578 1.00 61.50 211 LEU A N 1
ATOM 1510 C CA . LEU A 1 211 ? 22.367 9.174 2.875 1.00 61.50 211 LEU A CA 1
ATOM 1511 C C . LEU A 1 211 ? 23.093 10.133 3.827 1.00 61.50 211 LEU A C 1
ATOM 1513 O O . LEU A 1 211 ? 23.995 10.852 3.403 1.00 61.50 211 LEU A O 1
ATOM 1517 N N . PHE A 1 212 ? 22.719 10.141 5.109 1.00 61.03 212 PHE A N 1
ATOM 1518 C CA . PHE A 1 212 ? 23.280 11.027 6.130 1.00 61.03 212 PHE A CA 1
ATOM 1519 C C . PHE A 1 212 ? 23.804 10.208 7.324 1.00 61.03 212 PHE A C 1
ATOM 1521 O O . PHE A 1 212 ? 23.245 10.282 8.423 1.00 61.03 212 PHE A O 1
ATOM 1528 N N . PRO A 1 213 ? 24.894 9.432 7.143 1.00 51.34 213 PRO A N 1
ATOM 1529 C CA . PRO A 1 213 ? 25.405 8.505 8.157 1.00 51.34 213 PRO A CA 1
ATOM 1530 C C . PRO A 1 213 ? 25.803 9.189 9.479 1.00 51.34 213 PRO A C 1
ATOM 1532 O O . PRO A 1 213 ? 25.727 8.564 10.530 1.00 51.34 213 PRO A O 1
ATOM 1535 N N . GLY A 1 214 ? 26.128 10.489 9.465 1.00 44.66 214 GLY A N 1
ATOM 1536 C CA . GLY A 1 214 ? 26.431 11.266 10.677 1.00 44.66 214 GLY A CA 1
ATOM 1537 C C . GLY A 1 214 ? 25.220 11.653 11.544 1.00 44.66 214 GLY A C 1
ATOM 1538 O O . GLY A 1 214 ? 25.404 12.094 12.673 1.00 44.66 214 GLY A O 1
ATOM 1539 N N . ALA A 1 215 ? 23.986 11.497 11.050 1.00 42.53 215 ALA A N 1
ATOM 1540 C CA . ALA A 1 215 ? 22.756 11.824 11.783 1.00 42.53 215 ALA A CA 1
ATOM 1541 C C . ALA A 1 215 ? 21.957 10.580 12.213 1.00 42.53 215 ALA A C 1
ATOM 1543 O O . ALA A 1 215 ? 21.068 10.687 13.058 1.00 42.53 215 ALA A O 1
ATOM 1544 N N . ALA A 1 216 ? 22.256 9.411 11.638 1.00 42.22 216 ALA A N 1
ATOM 1545 C CA . ALA A 1 216 ? 21.467 8.194 11.804 1.00 42.22 216 ALA A CA 1
ATOM 1546 C C . ALA A 1 216 ? 21.653 7.535 13.184 1.00 42.22 216 ALA A C 1
ATOM 1548 O O . ALA A 1 216 ? 20.666 7.145 13.803 1.00 42.22 216 ALA A O 1
ATOM 1549 N N . GLU A 1 217 ? 22.876 7.469 13.716 1.00 41.78 217 GLU A N 1
ATOM 1550 C CA . GLU A 1 217 ? 23.126 6.824 15.018 1.00 41.78 217 GLU A CA 1
ATOM 1551 C C . GLU A 1 217 ? 22.647 7.674 16.204 1.00 41.78 217 GLU A C 1
ATOM 1553 O O . GLU A 1 217 ? 22.064 7.145 17.150 1.00 41.78 217 GLU A O 1
ATOM 1558 N N . ALA A 1 218 ? 22.781 9.002 16.116 1.00 39.53 218 ALA A N 1
ATOM 1559 C CA . ALA A 1 218 ? 22.254 9.917 17.127 1.00 39.53 218 ALA A CA 1
ATOM 1560 C C . ALA A 1 218 ? 20.715 9.957 17.111 1.00 39.53 218 ALA A C 1
ATOM 1562 O O . ALA A 1 218 ? 20.088 9.897 18.167 1.00 39.53 218 ALA A O 1
ATOM 1563 N N . ARG A 1 219 ? 20.084 9.988 15.925 1.00 44.81 219 ARG A N 1
ATOM 1564 C CA . ARG A 1 219 ? 18.625 10.146 15.813 1.00 44.81 219 ARG A CA 1
ATOM 1565 C C . ARG A 1 219 ? 17.829 8.860 15.932 1.00 44.81 219 ARG A C 1
ATOM 1567 O O . ARG A 1 219 ? 16.669 8.949 16.293 1.00 44.81 219 ARG A O 1
ATOM 1574 N N . VAL A 1 220 ? 18.385 7.676 15.665 1.00 42.09 220 VAL A N 1
ATOM 1575 C CA . VAL A 1 220 ? 17.662 6.414 15.917 1.00 42.09 220 VAL A CA 1
ATOM 1576 C C . VAL A 1 220 ? 17.548 6.158 17.421 1.00 42.09 220 VAL A C 1
ATOM 1578 O O . VAL A 1 220 ? 16.455 5.834 17.882 1.00 42.09 220 VAL A O 1
ATOM 1581 N N . ALA A 1 221 ? 18.609 6.425 18.195 1.00 35.81 221 ALA A N 1
ATOM 1582 C CA . ALA A 1 221 ? 18.558 6.423 19.659 1.00 35.81 221 ALA A CA 1
ATOM 1583 C C . ALA A 1 221 ? 17.577 7.488 20.189 1.00 35.81 221 ALA A C 1
ATOM 1585 O O . ALA A 1 221 ? 16.738 7.198 21.049 1.00 35.81 221 ALA A O 1
ATOM 1586 N N . GLU A 1 222 ? 17.606 8.686 19.598 1.00 41.28 222 GLU A N 1
ATOM 1587 C CA . GLU A 1 222 ? 16.683 9.784 19.896 1.00 41.28 222 GLU A CA 1
ATOM 1588 C C . GLU A 1 222 ? 15.256 9.549 19.369 1.00 41.28 222 GLU A C 1
ATOM 1590 O O . GLU A 1 222 ? 14.344 10.161 19.893 1.00 41.28 222 GLU A O 1
ATOM 1595 N N . LEU A 1 223 ? 15.004 8.649 18.408 1.00 43.31 223 LEU A N 1
ATOM 1596 C CA . LEU A 1 223 ? 13.661 8.240 17.957 1.00 43.31 223 LEU A CA 1
ATOM 1597 C C . LEU A 1 223 ? 13.086 7.135 18.845 1.00 43.31 223 LEU A C 1
ATOM 1599 O O . LEU A 1 223 ? 11.879 7.100 19.062 1.00 43.31 223 LEU A O 1
ATOM 1603 N N . THR A 1 224 ? 13.920 6.236 19.373 1.00 40.03 224 THR A N 1
ATOM 1604 C CA . THR A 1 224 ? 13.488 5.243 20.370 1.00 40.03 224 THR A CA 1
ATOM 1605 C C . THR A 1 224 ? 13.196 5.891 21.722 1.00 40.03 224 THR A C 1
ATOM 1607 O O . THR A 1 224 ? 12.172 5.590 22.331 1.00 40.03 224 THR A O 1
ATOM 1610 N N . LEU A 1 225 ? 14.015 6.856 22.156 1.00 38.88 225 LEU A N 1
ATOM 1611 C CA . LEU A 1 225 ? 13.710 7.724 23.302 1.00 38.88 225 LEU A CA 1
ATOM 1612 C C . LEU A 1 225 ? 12.632 8.757 22.939 1.00 38.88 225 LEU A C 1
ATOM 1614 O O . LEU A 1 225 ? 11.721 9.039 23.715 1.00 38.88 225 LEU A O 1
ATOM 1618 N N . GLY A 1 226 ? 12.647 9.249 21.709 1.00 36.22 226 GLY A N 1
ATOM 1619 C CA . GLY A 1 226 ? 11.691 10.194 21.150 1.00 36.22 226 GLY A CA 1
ATOM 1620 C C . GLY A 1 226 ? 10.342 9.596 20.812 1.00 36.22 226 GLY A C 1
ATOM 1621 O O . GLY A 1 226 ? 9.430 10.358 20.563 1.00 36.22 226 GLY A O 1
ATOM 1622 N N . ALA A 1 227 ? 10.134 8.284 20.855 1.00 37.72 227 ALA A N 1
ATOM 1623 C CA . ALA A 1 227 ? 8.792 7.708 20.845 1.00 37.72 227 ALA A CA 1
ATOM 1624 C C . ALA A 1 227 ? 8.061 8.041 22.160 1.00 37.72 227 ALA A C 1
ATOM 1626 O O . ALA A 1 227 ? 6.855 8.289 22.155 1.00 37.72 227 ALA A O 1
ATOM 1627 N N . THR A 1 228 ? 8.804 8.161 23.270 1.00 41.28 228 THR A N 1
ATOM 1628 C CA . THR A 1 228 ? 8.275 8.685 24.540 1.00 41.28 228 THR A CA 1
ATOM 1629 C C . THR A 1 228 ? 8.200 10.214 24.547 1.00 41.28 228 THR A C 1
ATOM 1631 O O . THR A 1 228 ? 7.219 10.766 25.040 1.00 41.28 228 THR A O 1
ATOM 1634 N N . ALA A 1 229 ? 9.148 10.913 23.906 1.00 34.78 229 ALA A N 1
ATOM 1635 C CA . ALA A 1 229 ? 9.094 12.372 23.769 1.00 34.78 229 ALA A CA 1
ATOM 1636 C C . ALA A 1 229 ? 8.118 12.860 22.681 1.00 34.78 229 ALA A C 1
ATOM 1638 O O . ALA A 1 229 ? 7.609 13.962 22.791 1.00 34.78 229 ALA A O 1
ATOM 1639 N N . SER A 1 230 ? 7.776 12.059 21.669 1.00 41.03 230 SER A N 1
ATOM 1640 C CA . SER A 1 230 ? 6.824 12.391 20.595 1.00 41.03 230 SER A CA 1
ATOM 1641 C C . SER A 1 230 ? 5.393 12.294 21.077 1.00 41.03 230 SER A C 1
ATOM 1643 O O . SER A 1 230 ? 4.555 13.020 20.567 1.00 41.03 230 SER A O 1
ATOM 1645 N N . ALA A 1 231 ? 5.102 11.502 22.113 1.00 39.09 231 ALA A N 1
ATOM 1646 C CA . ALA A 1 231 ? 3.853 11.659 22.852 1.00 39.09 231 ALA A CA 1
ATOM 1647 C C . ALA A 1 231 ? 3.751 13.069 23.474 1.00 39.09 231 ALA A C 1
ATOM 1649 O O . ALA A 1 231 ? 2.661 13.633 23.537 1.00 39.09 231 ALA A O 1
ATOM 1650 N N . SER A 1 232 ? 4.885 13.658 23.867 1.00 35.44 232 SER A N 1
ATOM 1651 C CA . SER A 1 232 ? 4.999 14.998 24.459 1.00 35.44 232 SER A CA 1
ATOM 1652 C C .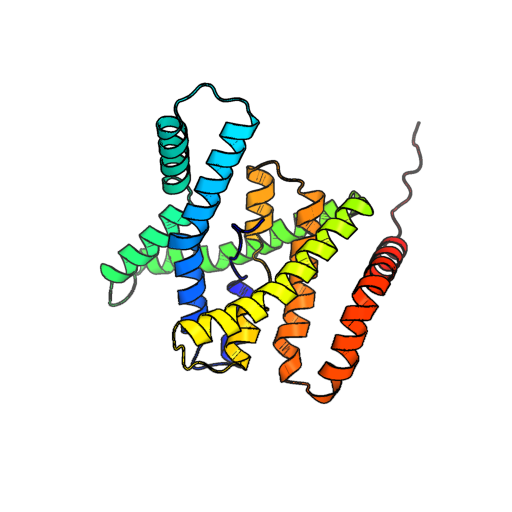 SER A 1 232 ? 5.107 16.116 23.412 1.00 35.44 232 SER A C 1
ATOM 1654 O O . SER A 1 232 ? 4.538 17.178 23.618 1.00 35.44 232 SER A O 1
ATOM 1656 N N . VAL A 1 233 ? 5.768 15.887 22.272 1.00 38.56 233 VAL A N 1
ATOM 1657 C CA . VAL A 1 233 ? 5.905 16.840 21.153 1.00 38.56 233 VAL A CA 1
ATOM 1658 C C . VAL A 1 233 ? 4.654 16.847 20.275 1.00 38.56 233 VAL A C 1
ATOM 1660 O O . VAL A 1 233 ? 4.257 17.913 19.826 1.00 38.56 233 VAL A O 1
ATOM 1663 N N . LEU A 1 234 ? 3.956 15.715 20.108 1.00 42.22 234 LEU A N 1
ATOM 1664 C CA . LEU A 1 234 ? 2.583 15.724 19.596 1.00 42.22 234 LEU A CA 1
ATOM 1665 C C . LEU A 1 234 ? 1.677 16.451 20.588 1.00 42.22 234 LEU A C 1
ATOM 1667 O O . LEU A 1 234 ? 0.949 17.332 20.157 1.00 42.22 234 LEU A O 1
ATOM 1671 N N . ALA A 1 235 ? 1.764 16.190 21.900 1.00 37.88 235 ALA A N 1
ATOM 1672 C CA . ALA A 1 235 ? 0.985 16.942 22.892 1.00 37.88 235 ALA A CA 1
ATOM 1673 C C . ALA A 1 235 ? 1.290 18.457 22.895 1.00 37.88 235 ALA A C 1
ATOM 1675 O O . ALA A 1 235 ? 0.369 19.250 23.054 1.00 37.88 235 ALA A O 1
ATOM 1676 N N . LEU A 1 236 ? 2.543 18.869 22.667 1.00 34.66 236 LEU A N 1
ATOM 1677 C CA . LEU A 1 236 ? 2.960 20.274 22.546 1.00 34.66 236 LEU A CA 1
ATOM 1678 C C . LEU A 1 236 ? 2.581 20.893 21.192 1.00 34.66 236 LEU A C 1
ATOM 1680 O O . LEU A 1 236 ? 2.177 22.048 21.154 1.00 34.66 236 LEU A O 1
ATOM 1684 N N . GLY A 1 237 ? 2.627 20.133 20.095 1.00 38.38 237 GLY A N 1
ATOM 1685 C CA . GLY A 1 237 ? 2.102 20.540 18.788 1.00 38.38 237 GLY A CA 1
ATOM 1686 C C . GLY A 1 237 ? 0.576 20.693 18.795 1.00 38.38 237 GLY A C 1
ATOM 1687 O O . GLY A 1 237 ? 0.053 21.636 18.210 1.00 38.38 237 GLY A O 1
ATOM 1688 N N . PHE A 1 238 ? -0.132 19.839 19.544 1.00 39.38 238 PHE A N 1
ATOM 1689 C CA . PHE A 1 238 ? -1.564 19.965 19.842 1.00 39.38 238 PHE A CA 1
ATOM 1690 C C . PHE A 1 238 ? -1.883 21.170 20.747 1.00 39.38 238 PHE A C 1
ATOM 1692 O O . PHE A 1 238 ? -2.991 21.690 20.681 1.00 39.38 238 PHE A O 1
ATOM 1699 N N . LEU A 1 239 ? -0.926 21.635 21.559 1.00 34.97 239 LEU A N 1
ATOM 1700 C CA . LEU A 1 239 ? -1.029 22.857 22.372 1.00 34.97 239 LEU A CA 1
ATOM 1701 C C . LEU A 1 239 ? -0.673 24.132 21.585 1.00 34.97 239 LEU A C 1
ATOM 1703 O O . LEU A 1 239 ? -1.200 25.196 21.890 1.00 34.97 239 LEU A O 1
ATOM 1707 N N . ALA A 1 240 ? 0.201 24.032 20.578 1.00 33.69 240 ALA A N 1
ATOM 1708 C CA . ALA A 1 240 ? 0.627 25.150 19.732 1.00 33.69 240 ALA A CA 1
ATOM 1709 C C . ALA A 1 240 ? -0.355 25.458 18.586 1.00 33.69 240 ALA A C 1
ATOM 1711 O O . ALA A 1 240 ? -0.403 26.588 18.100 1.00 33.69 240 ALA A O 1
ATOM 1712 N N . ILE A 1 241 ? -1.180 24.486 18.179 1.00 40.12 241 ILE A N 1
ATOM 1713 C CA . ILE A 1 241 ? -2.371 24.730 17.356 1.00 40.12 241 ILE A CA 1
ATOM 1714 C C . ILE A 1 241 ? -3.479 25.210 18.301 1.00 40.12 241 ILE A C 1
ATOM 1716 O O . ILE A 1 241 ? -4.370 24.457 18.690 1.00 40.12 241 ILE A O 1
ATOM 1720 N N . SER A 1 242 ? -3.386 26.474 18.716 1.00 35.62 242 SER A N 1
ATOM 1721 C CA . SER A 1 242 ? -4.451 27.166 19.439 1.00 35.62 242 SER A CA 1
ATOM 1722 C C . SER A 1 242 ? -5.766 27.030 18.673 1.00 35.62 242 SER A C 1
ATOM 1724 O O . SER A 1 242 ? -5.960 27.622 17.611 1.00 35.62 242 SER A O 1
ATOM 1726 N N . LEU A 1 243 ? -6.671 26.229 19.232 1.00 37.88 243 LEU A N 1
ATOM 1727 C CA . LEU A 1 243 ? -8.078 26.177 18.862 1.00 37.88 243 LEU A CA 1
ATOM 1728 C C . LEU A 1 243 ? -8.665 27.596 18.955 1.00 37.88 243 LEU A C 1
ATOM 1730 O O . LEU A 1 243 ? -8.489 28.238 19.996 1.00 37.88 243 LEU A O 1
ATOM 1734 N N . PRO A 1 244 ? -9.410 28.094 17.949 1.00 35.03 244 PRO A N 1
ATOM 1735 C CA . PRO A 1 244 ? -10.310 29.205 18.195 1.00 35.03 244 PRO A CA 1
ATOM 1736 C C . PRO A 1 244 ? -11.297 28.754 19.273 1.00 35.03 244 PRO A C 1
ATOM 1738 O O . PRO A 1 244 ? -12.013 27.757 19.126 1.00 35.03 244 PRO A O 1
ATOM 1741 N N . SER A 1 245 ? -11.272 29.464 20.395 1.00 36.78 245 SER A N 1
ATOM 1742 C CA . SER A 1 245 ? -12.190 29.275 21.502 1.00 36.78 245 SER A CA 1
ATOM 1743 C C . SER A 1 245 ? -13.616 29.406 20.970 1.00 36.78 245 SER A C 1
ATOM 1745 O O . SER A 1 245 ? -14.022 30.454 20.474 1.00 36.78 245 SER A O 1
ATOM 1747 N N . ARG A 1 246 ? -14.401 28.326 21.057 1.00 36.72 246 ARG A N 1
ATOM 1748 C CA . ARG A 1 246 ? -15.857 28.442 20.969 1.00 36.72 246 ARG A CA 1
ATOM 1749 C C . ARG A 1 246 ? -16.304 29.231 22.194 1.00 36.72 246 ARG A C 1
ATOM 1751 O O . ARG A 1 246 ? -16.497 28.663 23.267 1.00 36.72 246 ARG A O 1
ATOM 1758 N N . THR A 1 247 ? -16.447 30.541 22.035 1.00 36.69 247 THR A N 1
ATOM 1759 C CA . THR A 1 247 ? -17.372 31.312 22.853 1.00 36.69 247 THR A CA 1
ATOM 1760 C C . THR A 1 247 ? -18.739 30.659 22.703 1.00 36.69 247 THR A C 1
ATOM 1762 O O . THR A 1 247 ? -19.227 30.430 21.594 1.00 36.69 247 THR A O 1
ATOM 1765 N N . LYS A 1 248 ? -19.320 30.270 23.838 1.00 38.62 248 LYS A N 1
ATOM 1766 C CA . LYS A 1 248 ? -20.743 29.960 23.917 1.00 38.62 248 LYS A CA 1
ATOM 1767 C C . LYS A 1 248 ? -21.485 31.178 23.371 1.00 38.62 248 LYS A C 1
ATOM 1769 O O . LYS A 1 248 ? -21.274 32.281 23.867 1.00 38.62 248 LYS A O 1
ATOM 1774 N N . VAL A 1 249 ? -22.278 30.970 22.332 1.00 37.41 249 VAL A N 1
ATOM 1775 C CA . VAL A 1 249 ? -23.374 31.872 22.001 1.00 37.41 249 VAL A CA 1
ATOM 1776 C C . VAL A 1 249 ? -24.612 31.144 22.492 1.00 37.41 249 VAL A C 1
ATOM 1778 O O . VAL A 1 249 ? -24.819 29.984 22.123 1.00 37.41 249 VAL A O 1
ATOM 1781 N N . ASP A 1 250 ? -25.292 31.802 23.424 1.00 37.38 250 ASP A N 1
ATOM 1782 C CA . ASP A 1 250 ? -26.588 31.420 23.980 1.00 37.38 250 ASP A CA 1
ATOM 1783 C C . ASP A 1 250 ? -27.667 31.294 22.892 1.00 37.38 250 ASP A C 1
ATOM 1785 O O . ASP A 1 250 ? -27.581 32.024 21.873 1.00 37.38 250 ASP A O 1
#

Sequence (250 aa):
MAASHSFDVTLGVPLAKELYPSTEAYVYLNQSIQLVIINPVLLMLMDVGEASSKGSTASGTQVLRKAMLATMRNPLVVLTAAGIAASQIFPAGLPTVLAALATQVSQAGPCLGFLSLGFALGALGGTTRTEAAHAAVLCGAKLALMPWLYRNVAGLVGCTRSEGFLTFLGALPASASVYSLCLTRQLSPRVVGPLVPTSMLLSVVLALAPLFPGAAEARVAELTLGATASASVLALGFLAISLPSRTKVD

Foldseek 3Di:
DVLQLQFALVPLLVLCCVPPVPCSVVNVVVNLCSQQPVNLVVQLVVQLVVCVVVVPPDDSVVSSVVSNVVSCPPCSNVVSVVVVVQCVVCVVDDDPVVVVVVVVCVVVVVVVLVVLLVVLVVLQLVADLVLQLLLLVVLVCQLVVQLVCQQVVCVVVVPPDDSLVSNLSSLGAGGSVVLVVCVVVVNPSSNVSVNRVVSHVVSVCRNCCVVPVVVNVVVVVVVVVCSVVVSVVVVVVSVVPDDPDPDDDD

Secondary structure (DSSP, 8-state):
-TT---B-HHHHHHHHHHH-GGGHHHHHHHHHHIIIIIHHHHHHHHHHHHHHHTT--S-HHHHHHHHHHHHHT-HHHHHHHHHHHHHHH-TT---HHHHHHHHHHHHHHHHHHHHHHHHHHHGGGG--HHHHHHHHHHHHHHHHHHHHHHHHHHHHHT--S-HHHHHHHHHSPBPTHHHHHHHHTT--HHHHHHHHHHHHHHHHHHHHGGG-HHHHHHHHHHHHHHHHHHHHHHHHHHHHS-PPP-PPP-

Organism: NCBI:txid1460289